Protein AF-A0A0D0VVD9-F1 (afdb_monomer_lite)

Secondary structure (DSSP, 8-state):
--SSPPPPPEEEEEEEEE-SSSS-EEEEEEEEEES--TT-EEEE--TT--SSSS-EE-TT-S--HHHHHHHHHHTHHHHHHHTT----SHHHHHHHEEEEE-SSPEEEE-TTS-EEEEEEEEEEEPPPPEEPSS-EE--S-GGG-EEEEEEEEE--SS-GGG-EEEEEEETTEEESSHHHHHHHHTSTT--PPPPP---GGG--S--SPPPTTTTSPPP----TT---EEEETTTTEEEETTEEEEEEEETTTEEEEEEEEETTEEEEEEEE-------

Sequence (279 aa):
MDGNGIKPERWAIASLLCGATEEPYAQDLIVGPLPVSEDSIYYPYTYGTHAPVAKIRVHDMDDNSEFLSDIAMSMKDIISDILNATIETVDGLADTFGIWGIDPLWHQPDENGNDQVIYWAGFWRYPDTIQMENSTINFDGGTLLPQGLYIQTNITGRDKPKWGLIGILYGDEYYTSVDEFRAAWQNPDFKNFTPNYSGGWIGTDQAGNVMPFETEAPPMNVQPGGQRFKVDEENKYIEWMDFSFYLAFTRDTGMRLYDVKFRDERITYELGLQEAIAH

Structure (mmCIF, N/CA/C/O backbone):
data_AF-A0A0D0VVD9-F1
#
_entry.id   AF-A0A0D0VVD9-F1
#
loop_
_atom_site.group_PDB
_atom_site.id
_atom_site.type_symbol
_atom_site.label_atom_id
_atom_site.label_alt_id
_atom_site.label_comp_id
_atom_site.label_asym_id
_atom_site.label_entity_id
_atom_site.label_seq_id
_atom_site.pdbx_PDB_ins_code
_atom_site.Cartn_x
_atom_site.Cartn_y
_atom_site.Cartn_z
_atom_site.occupancy
_atom_site.B_iso_or_equiv
_atom_site.auth_seq_id
_atom_site.auth_comp_id
_atom_site.auth_asym_id
_atom_site.auth_atom_id
_atom_site.pdbx_PDB_model_num
ATOM 1 N N . MET A 1 1 ? 16.113 5.084 -33.237 1.00 81.50 1 MET A N 1
ATOM 2 C CA . MET A 1 1 ? 16.576 3.680 -33.237 1.00 81.50 1 MET A CA 1
ATOM 3 C C . MET A 1 1 ? 16.790 3.171 -34.655 1.00 81.50 1 MET A C 1
ATOM 5 O O . MET A 1 1 ? 17.838 2.599 -34.894 1.00 81.50 1 MET A O 1
ATOM 9 N N . ASP A 1 2 ? 15.894 3.465 -35.606 1.00 90.06 2 ASP A N 1
ATOM 10 C CA . ASP A 1 2 ? 15.981 2.911 -36.978 1.00 90.06 2 ASP A CA 1
ATOM 11 C C . ASP A 1 2 ? 16.570 3.877 -38.026 1.00 90.06 2 ASP A C 1
ATOM 13 O O . ASP A 1 2 ? 16.521 3.626 -39.226 1.00 90.06 2 ASP A O 1
ATOM 17 N N . GLY A 1 3 ? 17.113 5.012 -37.583 1.00 89.56 3 GLY A N 1
ATOM 18 C CA . GLY A 1 3 ? 17.729 6.017 -38.446 1.00 89.56 3 GLY A CA 1
ATOM 19 C C . GLY A 1 3 ? 18.752 6.856 -37.686 1.00 89.56 3 GLY A C 1
ATOM 20 O O . GLY A 1 3 ? 18.882 6.731 -36.468 1.00 89.56 3 GLY A O 1
ATOM 21 N N . ASN A 1 4 ? 19.438 7.754 -38.396 1.00 90.69 4 ASN A N 1
ATOM 22 C CA . ASN A 1 4 ? 20.522 8.594 -37.862 1.00 90.69 4 ASN A CA 1
ATOM 23 C C . ASN A 1 4 ? 20.011 9.844 -37.115 1.00 90.69 4 ASN A C 1
ATOM 25 O O . ASN A 1 4 ? 20.563 10.934 -37.258 1.00 90.69 4 ASN A O 1
ATOM 29 N N . GLY A 1 5 ? 18.915 9.705 -36.366 1.00 92.19 5 GLY A N 1
ATOM 30 C CA . GLY A 1 5 ? 18.373 10.782 -35.539 1.00 92.19 5 GLY A CA 1
ATOM 31 C C . GLY A 1 5 ? 19.264 11.077 -34.332 1.00 92.19 5 GLY A C 1
ATOM 32 O O . GLY A 1 5 ? 19.977 10.200 -33.843 1.00 92.19 5 GLY A O 1
ATOM 33 N N . ILE A 1 6 ? 19.199 12.311 -33.831 1.00 94.69 6 ILE A N 1
ATOM 34 C CA . ILE A 1 6 ? 19.883 12.696 -32.591 1.00 94.69 6 ILE A CA 1
ATOM 35 C C . ILE A 1 6 ? 19.255 11.918 -31.424 1.00 94.69 6 ILE A C 1
ATOM 37 O O . ILE A 1 6 ? 18.037 11.728 -31.380 1.00 94.69 6 ILE A O 1
ATOM 41 N N . LYS A 1 7 ? 20.088 11.446 -30.488 1.00 93.75 7 LYS A N 1
ATOM 42 C CA . LYS A 1 7 ? 19.624 10.796 -29.255 1.00 93.75 7 LYS A CA 1
ATOM 43 C C . LYS A 1 7 ? 18.655 11.740 -28.520 1.00 93.75 7 LYS A C 1
ATOM 45 O O . LYS A 1 7 ? 19.033 12.890 -28.305 1.00 93.75 7 LYS A O 1
ATOM 50 N N . PRO A 1 8 ? 17.454 11.281 -28.117 1.00 95.50 8 PRO A N 1
ATOM 51 C CA . PRO A 1 8 ? 16.531 12.111 -27.355 1.00 95.50 8 PRO A CA 1
ATOM 52 C C . PRO A 1 8 ? 17.180 12.651 -26.082 1.00 95.50 8 PRO A C 1
ATOM 54 O O . PRO A 1 8 ? 17.957 11.951 -25.423 1.00 95.50 8 PRO A O 1
ATOM 57 N N . GLU A 1 9 ? 16.842 13.889 -25.735 1.00 96.81 9 GLU A N 1
ATOM 58 C CA . GLU A 1 9 ? 17.235 14.472 -24.460 1.00 96.81 9 GLU A CA 1
ATOM 59 C C . GLU A 1 9 ? 16.710 13.624 -23.302 1.00 96.81 9 GLU A C 1
ATOM 61 O O . GLU A 1 9 ? 15.622 13.045 -23.363 1.00 96.81 9 GLU A O 1
ATOM 66 N N . ARG A 1 10 ? 17.488 13.555 -22.223 1.00 97.62 10 ARG A N 1
ATOM 67 C CA . ARG A 1 10 ? 17.082 12.831 -21.025 1.00 97.62 10 ARG A CA 1
ATOM 68 C C . ARG A 1 10 ? 16.338 13.784 -20.100 1.00 97.62 10 ARG A C 1
ATOM 70 O O . ARG A 1 10 ? 16.899 14.789 -19.688 1.00 97.62 10 ARG A O 1
ATOM 77 N N . TRP A 1 11 ? 15.116 13.427 -19.737 1.00 97.94 11 TRP A N 1
ATOM 78 C CA . TRP A 1 11 ? 14.284 14.162 -18.788 1.00 97.94 11 TRP A CA 1
ATOM 79 C C . TRP A 1 11 ? 13.889 13.231 -17.636 1.00 97.94 11 TRP A C 1
ATOM 81 O O . TRP A 1 11 ? 13.883 12.009 -17.801 1.00 97.94 11 TRP A O 1
ATOM 91 N N . ALA A 1 12 ? 13.599 13.796 -16.469 1.00 97.38 12 ALA A N 1
ATOM 92 C CA . ALA A 1 12 ? 13.062 13.075 -15.321 1.00 97.38 12 ALA A CA 1
ATOM 93 C C . ALA A 1 12 ? 11.582 13.415 -15.118 1.00 97.38 12 ALA A C 1
ATOM 95 O O . ALA A 1 12 ? 11.162 14.540 -15.384 1.00 97.38 12 ALA A O 1
ATOM 96 N N . ILE A 1 13 ? 10.824 12.446 -14.607 1.00 95.94 13 ILE A N 1
ATOM 97 C CA . ILE A 1 13 ? 9.514 12.681 -13.999 1.00 95.94 13 ILE A CA 1
ATOM 98 C C . ILE A 1 13 ? 9.738 12.739 -12.487 1.00 95.94 13 ILE A C 1
ATOM 100 O O . ILE A 1 13 ? 10.350 11.833 -11.920 1.00 95.94 13 ILE A O 1
ATOM 104 N N . ALA A 1 14 ? 9.281 13.812 -11.851 1.00 96.06 14 ALA A N 1
ATOM 105 C CA . ALA A 1 14 ? 9.318 13.996 -10.409 1.00 96.06 14 ALA A CA 1
ATOM 106 C C . ALA A 1 14 ? 7.889 14.145 -9.881 1.00 96.06 14 ALA A C 1
ATOM 108 O O . ALA A 1 14 ? 7.229 15.142 -10.168 1.00 96.06 14 ALA A O 1
ATOM 109 N N . SER A 1 15 ? 7.431 13.168 -9.102 1.00 95.25 15 SER A N 1
ATOM 110 C CA . SER A 1 15 ? 6.132 13.214 -8.428 1.00 95.25 15 SER A CA 1
ATOM 111 C C . SER A 1 15 ? 6.263 13.959 -7.104 1.00 95.25 15 SER A C 1
ATOM 113 O O . SER A 1 15 ? 7.045 13.569 -6.235 1.00 95.25 15 SER A O 1
ATOM 115 N N . LEU A 1 16 ? 5.514 15.047 -6.946 1.00 95.75 16 LEU A N 1
ATOM 116 C CA . LEU A 1 16 ? 5.469 15.833 -5.718 1.00 95.75 16 LEU A CA 1
ATOM 117 C C . LEU A 1 16 ? 4.150 15.618 -4.995 1.00 95.75 16 LEU A C 1
ATOM 119 O O . LEU A 1 16 ? 3.080 15.769 -5.580 1.00 95.75 16 LEU A O 1
ATOM 123 N N . LEU A 1 17 ? 4.248 15.348 -3.697 1.00 96.62 17 LEU A N 1
ATOM 124 C CA . LEU A 1 17 ? 3.116 15.331 -2.787 1.00 96.62 17 LEU A CA 1
ATOM 125 C C . LEU A 1 17 ? 3.013 16.695 -2.090 1.00 96.62 17 LEU A C 1
ATOM 127 O O . LEU A 1 17 ? 3.800 17.031 -1.204 1.00 96.62 17 LEU A O 1
ATOM 131 N N . CYS A 1 18 ? 2.069 17.524 -2.523 1.00 96.44 18 CYS A N 1
ATOM 132 C CA . CYS A 1 18 ? 1.884 18.884 -2.032 1.00 96.44 18 CYS A CA 1
ATOM 133 C C . CYS A 1 18 ? 0.904 18.909 -0.853 1.00 96.44 18 CYS A C 1
ATOM 135 O O . CYS A 1 18 ? -0.288 19.148 -1.027 1.00 96.44 18 CYS A O 1
ATOM 137 N N . GLY A 1 19 ? 1.430 18.697 0.356 1.00 95.38 19 GLY A N 1
ATOM 138 C CA . GLY A 1 19 ? 0.657 18.696 1.604 1.00 95.38 19 GLY A CA 1
ATOM 139 C C . GLY A 1 19 ? 0.561 20.042 2.336 1.00 95.38 19 GLY A C 1
ATOM 140 O O . GLY A 1 19 ? -0.098 20.122 3.358 1.00 95.38 19 GLY A O 1
ATOM 141 N N . ALA A 1 20 ? 1.197 21.123 1.879 1.00 94.44 20 ALA A N 1
ATOM 142 C CA . ALA A 1 20 ? 1.137 22.433 2.551 1.00 94.44 20 ALA A CA 1
ATOM 143 C C . ALA A 1 20 ? -0.061 23.287 2.072 1.00 94.44 20 ALA A C 1
ATOM 145 O O . ALA A 1 20 ? 0.113 24.403 1.587 1.00 94.44 20 ALA A O 1
ATOM 146 N N . THR A 1 21 ? -1.273 22.728 2.129 1.00 94.81 21 THR A N 1
ATOM 147 C CA . THR A 1 21 ? -2.524 23.321 1.614 1.00 94.81 21 THR A CA 1
ATOM 148 C C . THR A 1 21 ? -3.742 22.660 2.274 1.00 94.81 21 THR A C 1
ATOM 150 O O . THR A 1 21 ? -3.639 21.524 2.732 1.00 94.81 21 THR A O 1
ATOM 153 N N . GLU A 1 22 ? -4.891 23.339 2.322 1.00 92.50 22 GLU A N 1
ATOM 154 C CA . GLU A 1 22 ? -6.157 22.741 2.795 1.00 92.50 22 GLU A CA 1
ATOM 155 C C . GLU A 1 22 ? -6.616 21.580 1.908 1.00 92.50 22 GLU A C 1
ATOM 157 O O . GLU A 1 22 ? -7.214 20.635 2.408 1.00 92.50 22 GLU A O 1
ATOM 162 N N . GLU A 1 23 ? -6.271 21.635 0.618 1.00 94.12 23 GLU A N 1
ATOM 163 C CA . GLU A 1 23 ? -6.602 20.626 -0.387 1.00 94.12 23 GLU A CA 1
ATOM 164 C C . GLU A 1 23 ? -5.326 19.990 -0.950 1.00 94.12 23 GLU A C 1
ATOM 166 O O . GLU A 1 23 ? -4.771 20.506 -1.930 1.00 94.12 23 GLU A O 1
ATOM 171 N N . PRO A 1 24 ? -4.793 18.932 -0.309 1.00 96.44 24 PRO A N 1
ATOM 172 C CA . PRO A 1 24 ? -3.553 18.293 -0.716 1.00 96.44 24 PRO A CA 1
ATOM 173 C C . PRO A 1 24 ? -3.690 17.634 -2.078 1.00 96.44 24 PRO A C 1
ATOM 175 O O . PRO A 1 24 ? -4.754 17.142 -2.453 1.00 96.44 24 PRO A O 1
ATOM 178 N N . TYR A 1 25 ? -2.592 17.603 -2.823 1.00 96.31 25 TYR A N 1
ATOM 179 C CA . TYR A 1 25 ? -2.577 16.980 -4.138 1.00 96.31 25 TYR A CA 1
ATOM 180 C C . TYR A 1 25 ? -1.217 16.382 -4.474 1.00 96.31 25 TYR A C 1
ATOM 182 O O . TYR A 1 25 ? -0.181 16.872 -4.028 1.00 96.31 25 TYR A O 1
ATOM 190 N N . ALA A 1 26 ? -1.228 15.354 -5.310 1.00 95.94 26 ALA A N 1
ATOM 191 C CA . ALA A 1 26 ? -0.063 14.867 -6.022 1.00 95.94 26 ALA A CA 1
ATOM 192 C C . ALA A 1 26 ? 0.028 15.551 -7.394 1.00 95.94 26 ALA A C 1
ATOM 194 O O . ALA A 1 26 ? -0.989 15.794 -8.055 1.00 95.94 26 ALA A O 1
ATOM 195 N N . GLN A 1 27 ? 1.243 15.884 -7.823 1.00 95.62 27 GLN A N 1
ATOM 196 C CA . GLN A 1 27 ? 1.514 16.432 -9.148 1.00 95.62 27 GLN A CA 1
ATOM 197 C C . GLN A 1 27 ? 2.848 15.926 -9.686 1.00 95.62 27 GLN A C 1
ATOM 199 O O . GLN A 1 27 ? 3.882 16.075 -9.037 1.00 95.62 27 GLN A O 1
ATOM 204 N N . ASP A 1 28 ? 2.825 15.429 -10.917 1.00 95.62 28 ASP A N 1
ATOM 205 C CA . ASP A 1 28 ? 4.033 15.078 -11.652 1.00 95.62 28 ASP A CA 1
ATOM 206 C C . ASP A 1 28 ? 4.610 16.293 -12.381 1.00 95.62 28 ASP A C 1
ATOM 208 O O . ASP A 1 28 ? 3.895 17.078 -13.015 1.00 95.62 28 ASP A O 1
ATOM 212 N N . LEU A 1 29 ? 5.931 16.431 -12.316 1.00 96.25 29 LEU A N 1
ATOM 213 C CA . LEU A 1 29 ? 6.712 17.440 -13.019 1.00 96.25 29 LEU A CA 1
ATOM 214 C C . LEU A 1 29 ? 7.684 16.771 -13.987 1.00 96.25 29 LEU A C 1
ATOM 216 O O . LEU A 1 29 ? 8.335 15.787 -13.646 1.00 96.25 29 LEU A O 1
ATOM 220 N N . ILE A 1 30 ? 7.840 17.357 -15.169 1.00 97.06 30 ILE A N 1
ATOM 221 C CA . ILE A 1 30 ? 8.953 17.068 -16.069 1.00 97.06 30 ILE A CA 1
ATOM 222 C C . ILE A 1 30 ? 10.118 17.973 -15.689 1.00 97.06 30 ILE A C 1
ATOM 224 O O . ILE A 1 30 ? 9.933 19.184 -15.603 1.00 97.06 30 ILE A O 1
ATOM 228 N N . VAL A 1 31 ? 11.301 17.400 -15.460 1.00 98.31 31 VAL A N 1
ATOM 229 C CA . VAL A 1 31 ? 12.512 18.113 -15.020 1.00 98.31 31 VAL A CA 1
ATOM 230 C C . VAL A 1 31 ? 13.682 17.760 -15.935 1.00 98.31 31 VAL A C 1
ATOM 232 O O . VAL A 1 31 ? 14.014 16.584 -16.102 1.00 98.31 31 VAL A O 1
ATOM 235 N N . GLY A 1 32 ? 14.320 18.761 -16.539 1.00 98.00 32 GLY A N 1
ATOM 236 C CA . GLY A 1 32 ? 15.435 18.543 -17.461 1.00 98.00 32 GLY A CA 1
ATOM 237 C C . GLY A 1 32 ? 15.672 19.710 -18.426 1.00 98.00 32 GLY A C 1
ATOM 238 O O . GLY A 1 32 ? 15.103 20.779 -18.225 1.00 98.00 32 GLY A O 1
ATOM 239 N N . PRO A 1 33 ? 16.509 19.523 -19.460 1.00 97.69 33 PRO A N 1
ATOM 240 C CA . PRO A 1 33 ? 17.198 18.276 -19.797 1.00 97.69 33 PRO A CA 1
ATOM 241 C C . PRO A 1 33 ? 18.298 17.916 -18.783 1.00 97.69 33 PRO A C 1
ATOM 243 O O . PRO A 1 33 ? 18.737 18.751 -17.994 1.00 97.69 33 PRO A O 1
ATOM 246 N N . LEU A 1 34 ? 18.708 16.646 -18.780 1.00 97.81 34 LEU A N 1
ATOM 247 C CA . LEU A 1 34 ? 19.776 16.085 -17.950 1.00 97.81 34 LEU A CA 1
ATOM 248 C C . LEU A 1 34 ? 21.047 15.813 -18.784 1.00 97.81 34 LEU A C 1
ATOM 250 O O . LEU A 1 34 ? 20.928 15.370 -19.931 1.00 97.81 34 LEU A O 1
ATOM 254 N N . PRO A 1 35 ? 22.260 15.945 -18.201 1.00 97.44 35 PRO A N 1
ATOM 255 C CA . PRO A 1 35 ? 22.547 16.340 -16.814 1.00 97.44 35 PRO A CA 1
ATOM 256 C C . PRO A 1 35 ? 22.161 17.796 -16.527 1.00 97.44 35 PRO A C 1
ATOM 258 O O . PRO A 1 35 ? 22.047 18.592 -17.450 1.00 97.44 35 PRO A O 1
ATOM 261 N N . VAL A 1 36 ? 21.941 18.118 -15.248 1.00 97.31 36 VAL A N 1
ATOM 262 C CA . VAL A 1 36 ? 21.460 19.445 -14.836 1.00 97.31 36 VAL A CA 1
ATOM 263 C C . VAL A 1 36 ? 22.427 20.542 -15.294 1.00 97.31 36 VAL A C 1
ATOM 265 O O . VAL A 1 36 ? 23.634 20.441 -15.066 1.00 97.31 36 VAL A O 1
ATOM 268 N N . SER A 1 37 ? 21.884 21.588 -15.911 1.00 97.12 37 SER A N 1
ATOM 269 C CA . SER A 1 37 ? 22.600 22.765 -16.403 1.00 97.12 37 SER A CA 1
ATOM 270 C C . SER A 1 37 ? 21.774 24.042 -16.186 1.00 97.12 37 SER A C 1
ATOM 272 O O . SER A 1 37 ? 20.684 24.001 -15.615 1.00 97.12 37 SER A O 1
ATOM 274 N N . GLU A 1 38 ? 22.283 25.185 -16.650 1.00 97.38 38 GLU A N 1
ATOM 275 C CA . GLU A 1 38 ? 21.538 26.456 -16.666 1.00 97.38 38 GLU A CA 1
ATOM 276 C C . GLU A 1 38 ? 20.301 26.415 -17.583 1.00 97.38 38 GLU A C 1
ATOM 278 O O . GLU A 1 38 ? 19.372 27.196 -17.386 1.00 97.38 38 GLU A O 1
ATOM 283 N N . ASP A 1 39 ? 20.262 25.477 -18.536 1.00 97.00 39 ASP A N 1
ATOM 284 C CA . ASP A 1 39 ? 19.123 25.261 -19.435 1.00 97.00 39 ASP A CA 1
ATOM 285 C C . ASP A 1 39 ? 18.050 24.349 -18.818 1.00 97.00 39 ASP A C 1
ATOM 287 O O . ASP A 1 39 ? 16.975 24.175 -19.396 1.00 97.00 39 ASP A O 1
ATOM 291 N N . SER A 1 40 ? 18.324 23.731 -17.661 1.00 98.00 40 SER A N 1
ATOM 292 C CA . SER A 1 40 ? 17.370 22.833 -17.018 1.00 98.00 40 SER A CA 1
ATOM 293 C C . SER A 1 40 ? 16.175 23.601 -16.456 1.00 98.00 40 SER A C 1
ATOM 295 O O . SER A 1 40 ? 16.305 24.486 -15.612 1.00 98.00 40 SER A O 1
ATOM 297 N N . ILE A 1 41 ? 14.984 23.195 -16.878 1.00 98.06 41 ILE A N 1
ATOM 298 C CA . ILE A 1 41 ? 13.697 23.727 -16.447 1.00 98.06 41 ILE A CA 1
ATOM 299 C C . ILE A 1 41 ? 12.845 22.625 -15.819 1.00 98.06 41 ILE A C 1
ATOM 301 O O . ILE A 1 41 ? 13.143 21.431 -15.913 1.00 98.06 41 ILE A O 1
ATOM 305 N N . TYR A 1 42 ? 11.740 23.037 -15.204 1.00 97.00 42 TYR A N 1
ATOM 306 C CA . TYR A 1 42 ? 10.673 22.125 -14.830 1.00 97.00 42 TYR A CA 1
ATOM 307 C C . TYR A 1 42 ? 9.308 22.691 -15.208 1.00 97.00 42 TYR A C 1
ATOM 309 O O . TYR A 1 42 ? 9.109 23.906 -15.237 1.00 97.00 42 TYR A O 1
ATOM 317 N N . TYR A 1 43 ? 8.363 21.805 -15.499 1.00 95.69 43 TYR A N 1
ATOM 318 C CA . TYR A 1 43 ? 6.973 22.162 -15.770 1.00 95.69 43 TYR A CA 1
ATOM 319 C C . TYR A 1 43 ? 6.039 20.979 -15.468 1.00 95.69 43 TYR A C 1
ATOM 321 O O . TYR A 1 43 ? 6.498 19.836 -15.444 1.00 95.69 43 TYR A O 1
ATOM 329 N N . PRO A 1 44 ? 4.736 21.216 -15.225 1.00 94.81 44 PRO A N 1
ATOM 330 C CA . PRO A 1 44 ? 3.777 20.142 -14.972 1.00 94.81 44 PRO A CA 1
ATOM 331 C C . PRO A 1 44 ? 3.708 19.116 -16.106 1.00 94.81 44 PRO A C 1
ATOM 333 O O . PRO A 1 44 ? 3.623 19.484 -17.279 1.00 94.81 44 PRO A O 1
ATOM 336 N N . TYR A 1 45 ? 3.683 17.830 -15.758 1.00 94.31 45 TYR A N 1
ATOM 337 C CA . TYR A 1 45 ? 3.477 16.755 -16.719 1.00 94.31 45 TYR A CA 1
ATOM 338 C C . TYR A 1 45 ? 1.986 16.595 -17.036 1.00 94.31 45 TYR A C 1
ATOM 340 O O . TYR A 1 45 ? 1.225 16.024 -16.263 1.00 94.31 45 TYR A O 1
ATOM 348 N N . THR A 1 46 ? 1.553 17.112 -18.186 1.00 91.56 46 THR A N 1
ATOM 349 C CA . THR A 1 46 ? 0.134 17.106 -18.590 1.00 91.56 46 THR A CA 1
ATOM 350 C C . THR A 1 46 ? -0.227 16.022 -19.604 1.00 91.56 46 THR A C 1
ATOM 352 O O . THR A 1 46 ? -1.406 15.803 -19.852 1.00 91.56 46 THR A O 1
ATOM 355 N N . TYR A 1 47 ? 0.754 15.334 -20.194 1.00 86.69 47 TYR A N 1
ATOM 356 C CA . TYR A 1 47 ? 0.502 14.359 -21.263 1.00 86.69 47 TYR A CA 1
ATOM 357 C C . TYR A 1 47 ? 0.010 12.998 -20.760 1.00 86.69 47 TYR A C 1
ATOM 359 O O . TYR A 1 47 ? -0.666 12.292 -21.502 1.00 86.69 47 TYR A O 1
ATOM 367 N N . GLY A 1 48 ? 0.356 12.621 -19.526 1.00 83.19 48 GLY A N 1
ATOM 368 C CA . GLY A 1 48 ? 0.027 11.310 -18.954 1.00 83.19 48 GLY A CA 1
ATOM 369 C C . GLY A 1 48 ? -1.364 11.209 -18.331 1.00 83.19 48 GLY A C 1
ATOM 370 O O . GLY A 1 48 ? -1.672 10.198 -17.713 1.00 83.19 48 GLY A O 1
ATOM 371 N N . THR A 1 49 ? -2.200 12.244 -18.444 1.00 87.00 49 THR A N 1
ATOM 372 C CA . THR A 1 49 ? -3.513 12.287 -17.795 1.00 87.00 49 THR A CA 1
ATOM 373 C C . THR A 1 49 ? -4.597 12.791 -18.739 1.00 87.00 49 THR A C 1
ATOM 375 O O . THR A 1 49 ? -4.370 13.670 -19.568 1.00 87.00 49 THR A O 1
ATOM 378 N N . HIS A 1 50 ? -5.802 12.242 -18.592 1.00 88.75 50 HIS A N 1
ATOM 379 C CA . HIS A 1 50 ? -7.014 12.761 -19.230 1.00 88.75 50 HIS A CA 1
ATOM 380 C C . HIS A 1 50 ? -7.756 13.775 -18.347 1.00 88.75 50 HIS A C 1
ATOM 382 O O . HIS A 1 50 ? -8.783 14.316 -18.760 1.00 88.75 50 HIS A O 1
ATOM 388 N N . ALA A 1 51 ? -7.262 14.032 -17.131 1.00 87.19 51 ALA A N 1
ATOM 389 C CA . ALA A 1 51 ? -7.848 15.008 -16.228 1.00 87.19 51 ALA A CA 1
ATOM 390 C C . ALA A 1 51 ? -7.674 16.442 -16.771 1.00 87.19 51 ALA A C 1
ATOM 392 O O . ALA A 1 51 ? -6.660 16.752 -17.399 1.00 87.19 51 ALA A O 1
ATOM 393 N N . PRO A 1 52 ? -8.623 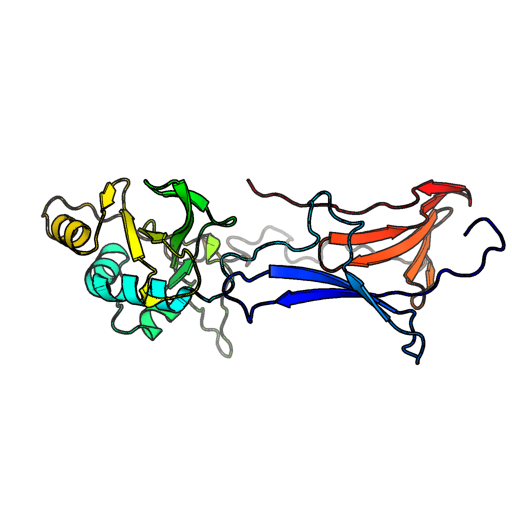17.355 -16.489 1.00 85.00 52 PRO A N 1
ATOM 394 C CA . PRO A 1 52 ? -8.527 18.754 -16.918 1.00 85.00 52 PRO A CA 1
ATOM 395 C C . PRO A 1 52 ? -7.356 19.500 -16.263 1.00 85.00 52 PRO A C 1
ATOM 397 O O . PRO A 1 52 ? -6.892 20.514 -16.783 1.00 85.00 52 PRO A O 1
ATOM 400 N N . VAL A 1 53 ? -6.885 19.011 -15.114 1.00 87.94 53 VAL A N 1
ATOM 401 C CA . VAL A 1 53 ? -5.746 19.546 -14.372 1.00 87.94 53 VAL A CA 1
ATOM 402 C C . VAL A 1 53 ? -4.821 18.381 -14.039 1.00 87.94 53 VAL A C 1
ATOM 404 O O . VAL A 1 53 ? -5.272 17.370 -13.510 1.00 87.94 53 VAL A O 1
ATOM 407 N N . ALA A 1 54 ? -3.520 18.532 -14.301 1.00 91.62 54 ALA A N 1
ATOM 408 C CA . ALA A 1 54 ? -2.489 17.559 -13.928 1.00 91.62 54 ALA A CA 1
ATOM 409 C C . ALA A 1 54 ? -2.139 17.643 -12.430 1.00 91.62 54 ALA A C 1
ATOM 411 O O . ALA A 1 54 ? -0.997 17.907 -12.051 1.00 91.62 54 ALA A O 1
ATOM 412 N N . LYS A 1 55 ? -3.170 17.523 -11.591 1.00 94.06 55 LYS A N 1
ATOM 413 C CA . LYS A 1 55 ? -3.120 17.449 -10.132 1.00 94.06 55 LYS A CA 1
ATOM 414 C C . LYS A 1 55 ? -4.203 16.477 -9.687 1.00 94.06 55 LYS A C 1
ATOM 416 O O . LYS A 1 55 ? -5.338 16.588 -10.146 1.00 94.06 55 LYS A O 1
ATOM 421 N N . ILE A 1 56 ? -3.858 15.568 -8.788 1.00 93.75 56 ILE A N 1
ATOM 422 C CA . ILE A 1 56 ? -4.794 14.593 -8.222 1.00 93.75 56 ILE A CA 1
ATOM 423 C C . ILE A 1 56 ? -4.907 14.889 -6.735 1.00 93.75 56 ILE A C 1
ATOM 425 O O . ILE A 1 56 ? -3.886 14.965 -6.057 1.00 93.75 56 ILE A O 1
ATOM 429 N N . ARG A 1 57 ? -6.126 15.105 -6.236 1.00 93.44 57 ARG A N 1
ATOM 430 C CA . ARG A 1 57 ? -6.367 15.354 -4.810 1.00 93.44 57 ARG A CA 1
ATOM 431 C C . ARG A 1 57 ? -5.968 14.121 -3.995 1.00 93.44 57 ARG A C 1
ATOM 433 O O . ARG A 1 57 ? -6.246 13.003 -4.414 1.00 93.44 57 ARG A O 1
ATOM 440 N N . VAL A 1 58 ? -5.327 14.336 -2.849 1.00 95.12 58 VAL A N 1
ATOM 441 C CA . VAL A 1 58 ? -4.979 13.281 -1.884 1.00 95.12 58 VAL A CA 1
ATOM 442 C C . VAL A 1 58 ? -5.813 13.502 -0.634 1.00 95.12 58 VAL A C 1
ATOM 444 O O . VAL A 1 58 ? -5.661 14.520 0.041 1.00 95.12 58 VAL A O 1
ATOM 447 N N . HIS A 1 59 ? -6.735 12.580 -0.380 1.00 93.62 59 HIS A N 1
ATOM 448 C CA . HIS A 1 59 ? -7.795 12.740 0.615 1.00 93.62 59 HIS A CA 1
ATOM 449 C C . HIS A 1 59 ? -7.406 12.262 2.021 1.00 93.62 59 HIS A C 1
ATOM 451 O O . HIS A 1 59 ? -8.041 12.658 2.990 1.00 93.62 59 HIS A O 1
ATOM 457 N N . ASP A 1 60 ? -6.337 11.482 2.130 1.00 90.75 60 ASP A N 1
ATOM 458 C CA . ASP A 1 60 ? -5.778 10.858 3.333 1.00 90.75 60 ASP A CA 1
ATOM 459 C C . ASP A 1 60 ? -4.319 11.278 3.567 1.00 90.75 60 ASP A C 1
ATOM 461 O O . ASP A 1 60 ? -3.485 10.513 4.041 1.00 90.75 60 ASP A O 1
ATOM 465 N N . MET A 1 61 ? -3.993 12.530 3.234 1.00 92.88 61 MET A N 1
ATOM 466 C CA . MET A 1 61 ? -2.660 13.096 3.476 1.00 92.88 61 MET A CA 1
ATOM 467 C C . MET A 1 61 ? -2.233 13.010 4.947 1.00 92.88 61 MET A C 1
ATOM 469 O O . MET A 1 61 ? -1.044 12.912 5.251 1.00 92.88 61 MET A O 1
ATOM 473 N N . ASP A 1 62 ? -3.200 13.143 5.852 1.00 92.50 62 ASP A N 1
ATOM 474 C CA . ASP A 1 62 ? -2.973 13.176 7.286 1.00 92.50 62 ASP A CA 1
ATOM 475 C C . ASP A 1 62 ? -3.237 11.798 7.891 1.00 92.50 62 ASP A C 1
ATOM 477 O O . ASP A 1 62 ? -4.295 11.208 7.679 1.00 92.50 62 ASP A O 1
ATOM 481 N N . ASP A 1 63 ? -2.286 11.314 8.689 1.00 90.56 63 ASP A N 1
ATOM 482 C CA . ASP A 1 63 ? -2.392 10.021 9.362 1.00 90.56 63 ASP A CA 1
ATOM 483 C C . ASP A 1 63 ? -3.591 9.979 10.329 1.00 90.56 63 ASP A C 1
ATOM 485 O O . ASP A 1 63 ? -3.745 10.849 11.203 1.00 90.56 63 ASP A O 1
ATOM 489 N N . ASN A 1 64 ? -4.423 8.945 10.172 1.00 93.06 64 ASN A N 1
ATOM 490 C CA . ASN A 1 64 ? -5.622 8.683 10.963 1.00 93.06 64 ASN A CA 1
ATOM 491 C C . ASN A 1 64 ? -5.433 7.608 12.048 1.00 93.06 64 ASN A C 1
ATOM 493 O O . ASN A 1 64 ? -6.367 7.361 12.810 1.00 93.06 64 ASN A O 1
ATOM 497 N N . SER A 1 65 ? -4.241 7.018 12.172 1.00 93.88 65 SER A N 1
ATOM 498 C CA . SER A 1 65 ? -3.939 5.942 13.125 1.00 93.88 65 SER A CA 1
ATOM 499 C C . SER A 1 65 ? -4.242 6.317 14.583 1.00 93.88 65 SER A C 1
ATOM 501 O O . SER A 1 65 ? -4.905 5.569 15.305 1.00 93.88 65 SER A O 1
ATOM 503 N N . GLU A 1 66 ? -3.822 7.511 15.004 1.00 94.88 66 GLU A N 1
ATOM 504 C CA . GLU A 1 66 ? -4.068 8.064 16.341 1.00 94.88 66 GLU A CA 1
ATOM 505 C C . GLU A 1 66 ? -5.568 8.254 16.596 1.00 94.88 66 GLU A C 1
ATOM 507 O O . GLU A 1 66 ? -6.084 7.840 17.628 1.00 94.88 66 GLU A O 1
ATOM 512 N N . PHE A 1 67 ? -6.296 8.782 15.609 1.00 96.88 67 PHE A N 1
ATOM 513 C CA . PHE A 1 67 ? -7.738 9.002 15.709 1.00 96.88 67 PHE A CA 1
ATOM 514 C C . PHE A 1 67 ? -8.519 7.686 15.851 1.00 96.88 67 PHE A C 1
ATOM 516 O O . PHE A 1 67 ? -9.427 7.580 16.677 1.00 96.88 67 PHE A O 1
ATOM 523 N N . LEU A 1 68 ? -8.146 6.655 15.088 1.00 97.88 68 LEU A N 1
ATOM 524 C CA . LEU A 1 68 ? -8.736 5.319 15.215 1.00 97.88 68 LEU A CA 1
ATOM 525 C C . LEU A 1 68 ? -8.401 4.682 16.571 1.00 97.88 68 LEU A C 1
ATOM 527 O O . LEU A 1 68 ? -9.265 4.052 17.184 1.00 97.88 68 LEU A O 1
ATOM 531 N N . SER A 1 69 ? -7.175 4.887 17.057 1.00 97.44 69 SER A N 1
ATOM 532 C CA . SER A 1 69 ? -6.731 4.414 18.371 1.00 97.44 69 SER A CA 1
ATOM 533 C C . SER A 1 69 ? -7.492 5.093 19.510 1.00 97.44 69 SER A C 1
ATOM 535 O O . SER A 1 69 ? -7.910 4.411 20.441 1.00 97.44 69 SER A O 1
ATOM 537 N N . ASP A 1 70 ? -7.757 6.397 19.426 1.00 97.44 70 ASP A N 1
ATOM 538 C CA . ASP A 1 70 ? -8.548 7.133 20.419 1.00 97.44 70 ASP A CA 1
ATOM 539 C C . ASP A 1 70 ? -9.990 6.612 20.499 1.00 97.44 70 ASP A C 1
ATOM 541 O O . ASP A 1 70 ? -10.514 6.372 21.594 1.00 97.44 70 ASP A O 1
ATOM 545 N N . ILE A 1 71 ? -10.621 6.365 19.343 1.00 98.19 71 ILE A N 1
ATOM 546 C CA . ILE A 1 71 ? -11.949 5.739 19.283 1.00 98.19 71 ILE A CA 1
ATOM 547 C C . ILE A 1 71 ? -11.898 4.356 19.933 1.00 98.19 71 ILE A C 1
ATOM 549 O O . ILE A 1 71 ? -12.717 4.063 20.805 1.00 98.19 71 ILE A O 1
ATOM 553 N N . ALA A 1 72 ? -10.929 3.518 19.563 1.00 98.25 72 ALA A N 1
ATOM 554 C CA . ALA A 1 72 ? -10.766 2.190 20.141 1.00 98.25 72 ALA A CA 1
ATOM 555 C C . ALA A 1 72 ? -10.572 2.251 21.667 1.00 98.25 72 ALA A C 1
ATOM 557 O O . ALA A 1 72 ? -11.245 1.540 22.413 1.00 98.25 72 ALA A O 1
ATOM 558 N N . MET A 1 73 ? -9.727 3.159 22.156 1.00 98.31 73 MET A N 1
ATOM 559 C CA . MET A 1 73 ? -9.451 3.322 23.583 1.00 98.31 73 MET A CA 1
ATOM 560 C C . MET A 1 73 ? -10.668 3.792 24.385 1.00 98.31 73 MET A C 1
ATOM 562 O O . MET A 1 73 ? -10.810 3.407 25.548 1.00 98.31 73 MET A O 1
ATOM 566 N N . SER A 1 74 ? -11.589 4.548 23.777 1.00 98.12 74 SER A N 1
ATOM 567 C CA . SER A 1 74 ? -12.864 4.924 24.414 1.00 98.12 74 SER A CA 1
ATOM 568 C C . SER A 1 74 ? -13.786 3.726 24.712 1.00 98.12 74 SER A C 1
ATOM 570 O O . SER A 1 74 ? -14.676 3.804 25.565 1.00 98.12 74 SER A O 1
ATOM 572 N N . MET A 1 75 ? -13.537 2.590 24.055 1.00 97.81 75 MET A N 1
ATOM 573 C CA . MET A 1 75 ? -14.239 1.318 24.231 1.00 97.81 75 MET A CA 1
ATOM 574 C C . MET A 1 75 ? -13.284 0.156 24.540 1.00 97.81 75 MET A C 1
ATOM 576 O O . MET A 1 75 ? -13.588 -0.997 24.233 1.00 97.81 75 MET A O 1
ATOM 580 N N . LYS A 1 76 ? -12.129 0.441 25.162 1.00 98.00 76 LYS A N 1
ATOM 581 C CA . LYS A 1 76 ? -11.072 -0.555 25.415 1.00 98.00 76 LYS A CA 1
ATOM 582 C C . LYS A 1 76 ? -11.537 -1.774 26.207 1.00 98.00 76 LYS A C 1
ATOM 584 O O . LYS A 1 76 ? -11.009 -2.863 26.014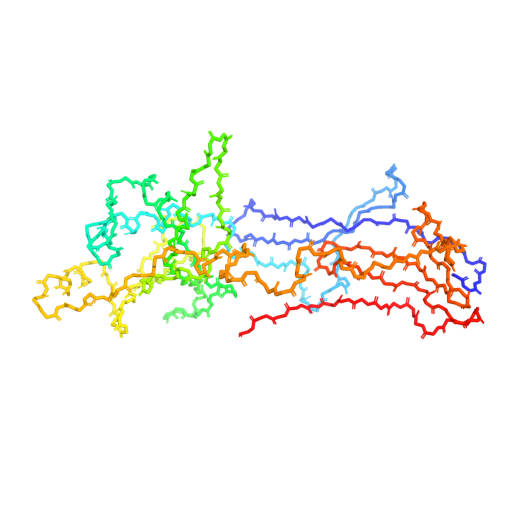 1.00 98.00 76 LYS A O 1
ATOM 589 N N . ASP A 1 77 ? -12.504 -1.598 27.099 1.00 97.88 77 ASP A N 1
ATOM 590 C CA . ASP A 1 77 ? -13.076 -2.661 27.921 1.00 97.88 77 ASP A CA 1
ATOM 591 C C . ASP A 1 77 ? -13.939 -3.607 27.086 1.00 97.88 77 ASP A C 1
ATOM 593 O O . ASP A 1 77 ? -13.788 -4.822 27.194 1.00 97.88 77 ASP A O 1
ATOM 597 N N . ILE A 1 78 ? -14.754 -3.050 26.186 1.00 98.25 78 ILE A N 1
ATOM 598 C CA . ILE A 1 78 ? -15.529 -3.827 25.215 1.00 98.25 78 ILE A CA 1
ATOM 599 C C . ILE A 1 78 ? -14.572 -4.573 24.286 1.00 98.25 78 ILE A C 1
ATOM 601 O O . ILE A 1 78 ? -14.694 -5.782 24.141 1.00 98.25 78 ILE A O 1
ATOM 605 N N . ILE A 1 79 ? -13.577 -3.883 23.713 1.00 98.19 79 ILE A N 1
ATOM 606 C CA . ILE A 1 79 ? -12.551 -4.493 22.849 1.00 98.19 79 ILE A CA 1
ATOM 607 C C . ILE A 1 79 ? -11.837 -5.632 23.576 1.00 98.19 79 ILE A C 1
ATOM 609 O O . ILE A 1 79 ? -11.663 -6.707 23.005 1.00 98.19 79 ILE A O 1
ATOM 613 N N . SER A 1 80 ? -11.441 -5.408 24.829 1.00 98.00 80 SER A N 1
ATOM 614 C CA . SER A 1 80 ? -10.728 -6.411 25.616 1.00 98.00 80 SER A CA 1
ATOM 615 C C . SER A 1 80 ? -11.563 -7.672 25.834 1.00 98.00 80 SER A C 1
ATOM 617 O O . SER A 1 80 ? -11.032 -8.778 25.738 1.00 98.00 80 SER A O 1
ATOM 619 N N . ASP A 1 81 ? -12.868 -7.514 26.073 1.00 97.50 81 ASP A N 1
ATOM 620 C CA . ASP A 1 81 ? -13.812 -8.621 26.231 1.00 97.50 81 ASP A CA 1
ATOM 621 C C . ASP A 1 81 ? -14.077 -9.346 24.902 1.00 97.50 81 ASP A C 1
ATOM 623 O O . ASP A 1 81 ? -13.781 -10.534 24.765 1.00 97.50 81 ASP A O 1
ATOM 627 N N . ILE A 1 82 ? -14.570 -8.630 23.885 1.00 97.81 82 ILE A N 1
ATOM 628 C CA . ILE A 1 82 ? -15.057 -9.249 22.643 1.00 97.81 82 ILE A CA 1
ATOM 629 C C . ILE A 1 82 ? -13.928 -9.783 21.761 1.00 97.81 82 ILE A C 1
ATOM 631 O O . ILE A 1 82 ? -14.138 -10.736 21.013 1.00 97.81 82 ILE A O 1
ATOM 635 N N . LEU A 1 83 ? -12.736 -9.178 21.836 1.00 97.44 83 LEU A N 1
ATOM 636 C CA . LEU A 1 83 ? -11.548 -9.654 21.128 1.00 97.44 83 LEU A CA 1
ATOM 637 C C . LEU A 1 83 ? -10.668 -10.539 22.011 1.00 97.44 83 LEU A C 1
ATOM 639 O O . LEU A 1 83 ? -9.683 -11.078 21.510 1.00 97.44 83 LEU A O 1
ATOM 643 N N . ASN A 1 84 ? -11.007 -10.716 23.292 1.00 96.19 84 ASN A N 1
ATOM 644 C CA . ASN A 1 84 ? -10.255 -11.505 24.267 1.00 96.19 84 ASN A CA 1
ATOM 645 C C . ASN A 1 84 ? -8.744 -11.183 24.214 1.00 96.19 84 ASN A C 1
ATOM 647 O O . ASN A 1 84 ? -7.902 -11.992 23.805 1.00 96.19 84 ASN A O 1
ATOM 651 N N . ALA A 1 85 ? -8.433 -9.932 24.561 1.00 94.75 85 ALA A N 1
ATOM 652 C CA . ALA A 1 85 ? -7.093 -9.366 24.708 1.00 94.75 85 ALA A CA 1
ATOM 653 C C . ALA A 1 85 ? -7.089 -8.362 25.869 1.00 94.75 85 ALA A C 1
ATOM 655 O O . ALA A 1 85 ? -8.101 -7.733 26.131 1.00 94.75 85 ALA A O 1
ATOM 656 N N . THR A 1 86 ? -5.968 -8.167 26.560 1.00 94.00 86 THR A N 1
ATOM 657 C CA . THR A 1 86 ? -5.902 -7.183 27.654 1.00 94.00 86 THR A CA 1
ATOM 658 C C . THR A 1 86 ? -5.389 -5.849 27.126 1.00 94.00 86 THR A C 1
ATOM 660 O O . THR A 1 86 ? -4.179 -5.673 26.988 1.00 94.00 86 THR A O 1
ATOM 663 N N . ILE A 1 87 ? -6.290 -4.906 26.840 1.00 96.25 87 ILE A N 1
ATOM 664 C CA . ILE A 1 87 ? -5.934 -3.582 26.316 1.00 96.25 87 ILE A CA 1
ATOM 665 C C . ILE A 1 87 ? -6.080 -2.524 27.410 1.00 96.25 87 ILE A C 1
ATOM 667 O O . ILE A 1 87 ? -7.182 -2.095 27.747 1.00 96.25 87 ILE A O 1
ATOM 671 N N . GLU A 1 88 ? -4.950 -2.065 27.952 1.00 94.75 88 GLU A N 1
ATOM 672 C CA . GLU A 1 88 ? -4.933 -1.020 28.987 1.00 94.75 88 GLU A CA 1
ATOM 673 C C . GLU A 1 88 ? -4.389 0.325 28.507 1.00 94.75 88 GLU A C 1
ATOM 675 O O . GLU A 1 88 ? -4.796 1.370 29.029 1.00 94.75 88 GLU A O 1
ATOM 680 N N . THR A 1 89 ? -3.505 0.298 27.509 1.00 97.00 89 THR A N 1
ATOM 681 C CA . THR A 1 89 ? -2.784 1.453 26.965 1.00 97.00 89 THR A CA 1
ATOM 682 C C . THR A 1 89 ? -2.891 1.489 25.442 1.00 97.00 89 THR A C 1
ATOM 684 O O . THR A 1 89 ? -3.155 0.465 24.812 1.00 97.00 89 THR A O 1
ATOM 687 N N . VAL A 1 90 ? -2.648 2.667 24.856 1.00 95.94 90 VAL A N 1
ATOM 688 C CA . VAL A 1 90 ? -2.557 2.843 23.395 1.00 95.94 90 VAL A CA 1
ATOM 689 C C . VAL A 1 90 ? -1.455 1.954 22.813 1.00 95.94 90 VAL A C 1
ATOM 691 O O . VAL A 1 90 ? -1.695 1.268 21.829 1.00 95.94 90 VAL A O 1
ATOM 694 N N . ASP A 1 91 ? -0.292 1.885 23.464 1.00 95.94 91 ASP A N 1
ATOM 695 C CA . ASP A 1 91 ? 0.800 1.006 23.024 1.00 95.94 91 ASP A CA 1
ATOM 696 C C . ASP A 1 91 ? 0.375 -0.469 23.043 1.00 95.94 91 ASP A C 1
ATOM 698 O O . ASP A 1 91 ? 0.599 -1.189 22.081 1.00 95.94 91 ASP A O 1
ATOM 702 N N . GLY A 1 92 ? -0.337 -0.915 24.086 1.00 96.19 92 GLY A N 1
ATOM 703 C CA . GLY A 1 92 ? -0.845 -2.287 24.157 1.00 96.19 92 GLY A CA 1
ATOM 704 C C . GLY A 1 92 ? -1.876 -2.601 23.069 1.00 96.19 92 GLY A C 1
ATOM 705 O O . GLY A 1 92 ? -1.910 -3.722 22.560 1.00 96.19 92 GLY A O 1
ATOM 706 N N . LEU A 1 93 ? -2.694 -1.616 22.679 1.00 97.38 93 LEU A N 1
ATOM 707 C CA . LEU A 1 93 ? -3.580 -1.723 21.520 1.00 97.38 93 LEU A CA 1
ATOM 708 C C . LEU A 1 93 ? -2.767 -1.883 20.231 1.00 97.38 93 LEU A C 1
ATOM 710 O O . LEU A 1 93 ? -3.015 -2.830 19.488 1.00 97.38 93 LEU A O 1
ATOM 714 N N . ALA A 1 94 ? -1.794 -0.998 20.003 1.00 95.62 94 ALA A N 1
ATOM 715 C CA . ALA A 1 94 ? -0.961 -0.969 18.803 1.00 95.62 94 ALA A CA 1
ATOM 716 C C . ALA A 1 94 ? -0.024 -2.183 18.676 1.00 95.62 94 ALA A C 1
ATOM 718 O O . ALA A 1 94 ? 0.295 -2.583 17.563 1.00 95.62 94 ALA A O 1
ATOM 719 N N . ASP A 1 95 ? 0.375 -2.798 19.789 1.00 94.38 95 ASP A N 1
ATOM 720 C CA . ASP A 1 95 ? 1.170 -4.030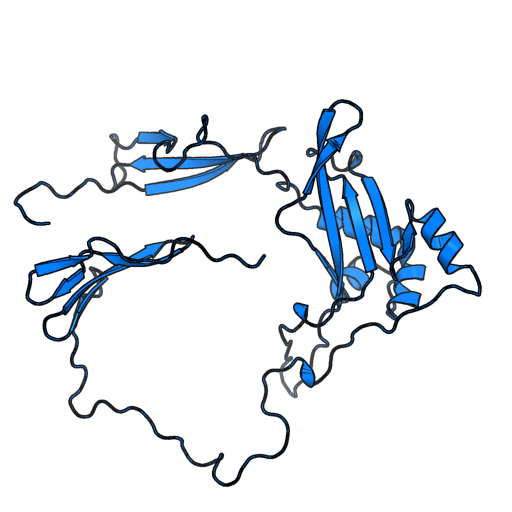 19.807 1.00 94.38 95 ASP A CA 1
ATOM 721 C C . ASP A 1 95 ? 0.308 -5.279 19.554 1.00 94.38 95 ASP A C 1
ATOM 723 O O . ASP A 1 95 ? 0.809 -6.307 19.098 1.00 94.38 95 ASP A O 1
ATOM 727 N N . THR A 1 96 ? -0.996 -5.213 19.848 1.00 95.88 96 THR A N 1
ATOM 728 C CA . THR A 1 96 ? -1.910 -6.362 19.717 1.00 95.88 96 THR A CA 1
ATOM 729 C C . THR A 1 96 ? -2.660 -6.362 18.389 1.00 95.88 96 THR A C 1
ATOM 731 O O . THR A 1 96 ? -2.870 -7.427 17.796 1.00 95.88 96 THR A O 1
ATOM 734 N N . PHE A 1 97 ? -3.081 -5.187 17.918 1.00 97.75 97 PHE A N 1
ATOM 735 C CA . PHE A 1 97 ? -3.941 -5.041 16.752 1.00 97.75 97 PHE A CA 1
ATOM 736 C C . PHE A 1 97 ? -3.446 -3.962 15.785 1.00 97.75 97 PHE A C 1
ATOM 738 O O . PHE A 1 97 ? -3.103 -2.851 16.181 1.00 97.75 97 PHE A O 1
ATOM 745 N N . GLY A 1 98 ? -3.507 -4.265 14.491 1.00 97.44 98 GLY A N 1
ATOM 746 C CA . GLY A 1 98 ? -3.563 -3.262 13.436 1.00 97.44 98 GLY A CA 1
ATOM 747 C C . GLY A 1 98 ? -5.011 -2.826 13.206 1.00 97.44 98 GLY A C 1
ATOM 748 O O . GLY A 1 98 ? -5.911 -3.666 13.164 1.00 97.44 98 GLY A O 1
ATOM 749 N N . ILE A 1 99 ? -5.240 -1.523 13.032 1.00 98.19 99 ILE A N 1
ATOM 750 C CA . ILE A 1 99 ? -6.555 -0.963 12.691 1.00 98.19 99 ILE A CA 1
ATOM 751 C C . ILE A 1 99 ? -6.433 -0.278 11.333 1.00 98.19 99 ILE A C 1
ATOM 753 O O . ILE A 1 99 ? -5.890 0.817 11.225 1.00 98.19 99 ILE A O 1
ATOM 757 N N . TRP A 1 100 ? -6.895 -0.958 10.289 1.00 97.44 100 TRP A N 1
ATOM 758 C CA . TRP A 1 100 ? -6.812 -0.505 8.900 1.00 97.44 100 TRP A CA 1
ATOM 759 C C . TRP A 1 100 ? -7.907 -1.180 8.072 1.00 97.44 100 TRP A C 1
ATOM 761 O O . TRP A 1 100 ? -8.510 -2.170 8.498 1.00 97.44 100 TRP A O 1
ATOM 771 N N . GLY A 1 101 ? -8.207 -0.648 6.894 1.00 96.62 101 GLY A N 1
ATOM 772 C CA . GLY A 1 101 ? -9.252 -1.216 6.053 1.00 96.62 101 GLY A CA 1
ATOM 773 C C . GLY A 1 101 ? -9.194 -0.758 4.610 1.00 96.62 101 GLY A C 1
ATOM 774 O O . GLY A 1 101 ? -8.247 -1.093 3.908 1.00 96.62 101 GLY A O 1
ATOM 775 N N . ILE A 1 102 ? -10.254 -0.098 4.158 1.00 97.31 102 ILE A N 1
ATOM 776 C CA . ILE A 1 102 ? -10.548 0.029 2.728 1.00 97.31 102 ILE A CA 1
ATOM 777 C C . ILE A 1 102 ? -9.520 0.874 1.966 1.00 97.31 102 ILE A C 1
ATOM 779 O O . ILE A 1 102 ? -9.053 1.902 2.451 1.00 97.31 102 ILE A O 1
ATOM 783 N N . ASP A 1 103 ? -9.249 0.443 0.739 1.00 96.06 103 ASP A N 1
ATOM 784 C CA . ASP A 1 103 ? -8.576 1.193 -0.318 1.00 96.06 103 ASP A CA 1
ATOM 785 C C . ASP A 1 103 ? -9.314 0.851 -1.630 1.00 96.06 103 ASP A C 1
ATOM 787 O O . ASP A 1 103 ? -9.393 -0.333 -1.977 1.00 96.06 103 ASP A O 1
ATOM 791 N N . PRO A 1 104 ? -9.946 1.818 -2.324 1.00 96.06 104 PRO A N 1
ATOM 792 C CA . PRO A 1 104 ? -9.932 3.257 -2.058 1.00 96.06 104 PRO A CA 1
ATOM 793 C C . PRO A 1 104 ? -10.827 3.685 -0.887 1.00 96.06 104 PRO A C 1
ATOM 795 O O . PRO A 1 104 ? -11.724 2.961 -0.448 1.00 96.06 104 PRO A O 1
ATOM 798 N N . LEU A 1 105 ? -10.614 4.920 -0.422 1.00 96.50 105 LEU A N 1
ATOM 799 C CA . LEU A 1 105 ? -11.527 5.605 0.495 1.00 96.50 105 LEU A CA 1
ATOM 800 C C . LEU A 1 105 ? -12.911 5.757 -0.141 1.00 96.50 105 LEU A C 1
ATOM 802 O O . LEU A 1 105 ? -13.049 5.942 -1.354 1.00 96.50 105 LEU A O 1
ATOM 806 N N . TRP A 1 106 ? -13.952 5.728 0.686 1.00 96.88 106 TRP A N 1
ATOM 807 C CA . TRP A 1 106 ? -15.311 5.904 0.200 1.00 96.88 106 TRP A CA 1
ATOM 808 C C . TRP A 1 106 ? -15.671 7.393 0.147 1.00 96.88 106 TRP A C 1
ATOM 810 O O . TRP A 1 106 ? -15.545 8.111 1.131 1.00 96.88 106 TRP A O 1
ATOM 820 N N . HIS A 1 107 ? -16.149 7.846 -1.011 1.00 94.81 107 HIS A N 1
ATOM 821 C CA . HIS A 1 107 ? -16.700 9.181 -1.226 1.00 94.81 107 HIS A CA 1
ATOM 822 C C . HIS A 1 107 ? -18.227 9.153 -1.292 1.00 94.81 107 HIS A C 1
ATOM 824 O O . HIS A 1 107 ? -18.807 8.372 -2.055 1.00 94.81 107 HIS A O 1
ATOM 830 N N . GLN A 1 108 ? -18.888 10.019 -0.526 1.00 92.25 108 GLN A N 1
ATOM 831 C CA . GLN A 1 108 ? -20.340 10.196 -0.589 1.00 92.25 108 GLN A CA 1
ATOM 832 C C . GLN A 1 108 ? -20.748 11.640 -0.268 1.00 92.25 108 GLN A C 1
ATOM 834 O O . GLN A 1 108 ? -20.114 12.273 0.571 1.00 92.25 108 GLN A O 1
ATOM 839 N N . PRO A 1 109 ? -21.813 12.181 -0.881 1.00 92.62 109 PRO A N 1
ATOM 840 C CA . PRO A 1 109 ? -22.313 13.505 -0.527 1.00 92.62 109 PRO A CA 1
ATOM 841 C C . PRO A 1 109 ? -23.020 13.507 0.839 1.00 92.62 109 PRO A C 1
ATOM 843 O O . PRO A 1 109 ? -23.760 12.576 1.162 1.00 92.62 109 PRO A O 1
ATOM 846 N N . ASP A 1 110 ? -22.844 14.581 1.609 1.00 87.81 110 ASP A N 1
ATOM 847 C CA . ASP A 1 110 ? -23.649 14.881 2.797 1.00 87.81 110 ASP A CA 1
ATOM 848 C C . ASP A 1 110 ? -25.055 15.409 2.431 1.00 87.81 110 ASP A C 1
ATOM 850 O O . ASP A 1 110 ? -25.399 15.585 1.259 1.00 87.81 110 ASP A O 1
ATOM 854 N N . GLU A 1 111 ? -25.879 15.707 3.444 1.00 87.19 111 GLU A N 1
ATOM 855 C CA . GLU A 1 111 ? -27.235 16.262 3.266 1.00 87.19 111 GLU A CA 1
ATOM 856 C C . GLU A 1 111 ? -27.266 17.596 2.494 1.00 87.19 111 GLU A C 1
ATOM 858 O O . GLU A 1 111 ? -28.289 17.957 1.910 1.00 87.19 111 GLU A O 1
ATOM 863 N N . ASN A 1 112 ? -26.149 18.325 2.475 1.00 88.94 112 ASN A N 1
ATOM 864 C CA . ASN A 1 112 ? -25.983 19.600 1.784 1.00 88.94 112 ASN A CA 1
ATOM 865 C C . ASN A 1 112 ? -25.293 19.444 0.414 1.00 88.94 112 ASN A C 1
ATOM 867 O O . ASN A 1 112 ? -25.094 20.441 -0.282 1.00 88.94 112 ASN A O 1
ATOM 871 N N . GLY A 1 113 ? -24.945 18.217 0.009 1.00 89.38 113 GLY A N 1
ATOM 872 C CA . GLY A 1 113 ? -24.256 17.906 -1.242 1.00 89.38 113 GLY A CA 1
ATOM 873 C C . GLY A 1 113 ? -22.733 18.075 -1.208 1.00 89.38 113 GLY A C 1
ATOM 874 O O . GLY A 1 113 ? -22.114 18.046 -2.272 1.00 89.38 113 GLY A O 1
ATOM 875 N N . ASN A 1 114 ? -22.116 18.256 -0.036 1.00 89.06 114 ASN A N 1
ATOM 876 C CA . ASN A 1 114 ? -20.657 18.312 0.096 1.00 89.06 114 ASN A CA 1
ATOM 877 C C . ASN A 1 114 ? -20.064 16.900 0.097 1.00 89.06 114 ASN A C 1
ATOM 879 O O . ASN A 1 114 ? -20.582 16.019 0.776 1.00 89.06 114 ASN A O 1
ATOM 883 N N . ASP A 1 115 ? -18.957 16.697 -0.618 1.00 92.00 115 ASP A N 1
ATOM 884 C CA . ASP A 1 115 ? -18.247 15.414 -0.645 1.00 92.00 115 ASP A CA 1
ATOM 885 C C . ASP A 1 115 ? -17.655 15.077 0.732 1.00 92.00 115 ASP A C 1
ATOM 887 O O . ASP A 1 115 ? -16.892 15.865 1.298 1.00 92.00 115 ASP A O 1
ATOM 891 N N . GLN A 1 116 ? -18.006 13.907 1.259 1.00 94.56 116 GLN A N 1
ATOM 892 C CA . GLN A 1 116 ? -17.455 13.338 2.480 1.00 94.56 116 GLN A CA 1
ATOM 893 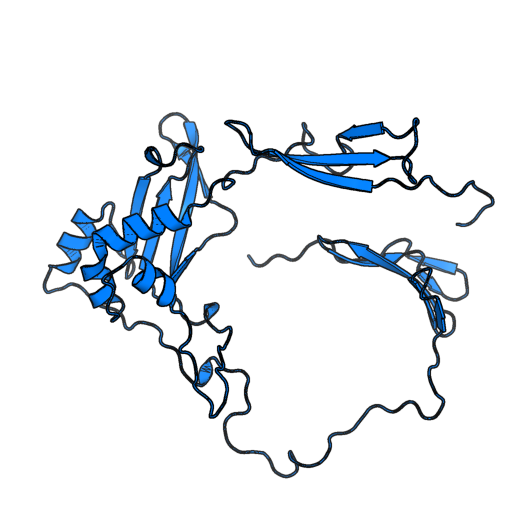C C . GLN A 1 116 ? -16.502 12.199 2.145 1.00 94.56 116 GLN A C 1
ATOM 895 O O . GLN A 1 116 ? -16.817 11.337 1.328 1.00 94.56 116 GLN A O 1
ATOM 900 N N . VAL A 1 117 ? -15.375 12.168 2.851 1.00 96.69 117 VAL A N 1
ATOM 901 C CA . VAL A 1 117 ? -14.395 11.084 2.800 1.00 96.69 117 VAL A CA 1
ATOM 902 C C . VAL A 1 117 ? -14.627 10.171 3.997 1.00 96.69 117 VAL A C 1
ATOM 904 O O . VAL A 1 117 ? -14.462 10.574 5.152 1.00 96.69 117 VAL A O 1
ATOM 907 N N . ILE A 1 118 ? -15.038 8.944 3.711 1.00 97.38 118 ILE A N 1
ATOM 908 C CA . ILE A 1 118 ? -15.402 7.923 4.683 1.00 97.38 118 ILE A CA 1
ATOM 909 C C . ILE A 1 118 ? -14.336 6.834 4.691 1.00 97.38 118 ILE A C 1
ATOM 911 O O . ILE A 1 118 ? -13.986 6.278 3.647 1.00 97.38 118 ILE A O 1
ATOM 915 N N . TYR A 1 119 ? -13.862 6.495 5.887 1.00 98.06 119 TYR A N 1
ATOM 916 C CA . TYR A 1 119 ? -12.940 5.391 6.099 1.00 98.06 119 TYR A CA 1
ATOM 917 C C . TYR A 1 119 ? -13.621 4.269 6.875 1.00 98.06 119 TYR A C 1
ATOM 919 O O . TYR A 1 119 ? -14.216 4.488 7.928 1.00 98.06 119 TYR A O 1
ATOM 927 N N . TRP A 1 120 ? -13.524 3.057 6.340 1.00 98.38 120 TRP A N 1
ATOM 928 C CA . TRP A 1 120 ? -13.883 1.832 7.041 1.00 98.38 120 TRP A CA 1
ATOM 929 C C . TRP A 1 120 ? -12.604 1.115 7.438 1.00 98.38 120 TRP A C 1
ATOM 931 O O . TRP A 1 120 ? -11.821 0.733 6.569 1.00 98.38 120 TRP A O 1
ATOM 941 N N . ALA A 1 121 ? -12.418 0.909 8.738 1.00 98.38 121 ALA A N 1
ATOM 942 C CA . ALA A 1 121 ? -11.293 0.171 9.292 1.00 98.38 121 ALA A CA 1
ATOM 943 C C . ALA A 1 121 ? -11.782 -1.094 9.995 1.00 98.38 121 ALA A C 1
ATOM 945 O O . ALA A 1 121 ? -12.787 -1.064 10.702 1.00 98.38 121 ALA A O 1
ATOM 946 N N . GLY A 1 122 ? -11.060 -2.197 9.819 1.00 98.38 122 GLY A N 1
ATOM 947 C CA . GLY A 1 122 ? -11.224 -3.417 10.602 1.00 98.38 122 GLY A CA 1
ATOM 948 C C . GLY A 1 122 ? -10.098 -3.571 11.620 1.00 98.38 122 GLY A C 1
ATOM 949 O O . GLY A 1 122 ? -9.009 -3.024 11.449 1.00 98.38 122 GLY A O 1
ATOM 950 N N . PHE A 1 123 ? -10.356 -4.344 12.672 1.00 98.56 123 PHE A N 1
ATOM 951 C CA . PHE A 1 123 ? -9.315 -4.798 13.594 1.00 98.56 123 PHE A CA 1
ATOM 952 C C . PHE A 1 123 ? -8.665 -6.078 13.063 1.00 98.56 123 PHE A C 1
ATOM 954 O O . PHE A 1 123 ? -9.355 -7.035 12.699 1.00 98.56 123 PHE A O 1
ATOM 961 N N . TRP A 1 124 ? -7.338 -6.115 13.085 1.00 98.38 124 TRP A N 1
ATOM 962 C CA . TRP A 1 124 ? -6.507 -7.234 12.648 1.00 98.38 124 TRP A CA 1
ATOM 963 C C . TRP A 1 124 ? -5.541 -7.579 13.765 1.00 98.38 124 TRP A C 1
ATOM 965 O O . TRP A 1 124 ? -4.828 -6.704 14.240 1.00 98.38 124 TRP A O 1
ATOM 975 N N . ARG A 1 125 ? -5.504 -8.829 14.216 1.00 97.19 125 ARG A N 1
ATOM 976 C CA . ARG A 1 125 ? -4.577 -9.231 15.281 1.00 97.19 125 ARG A CA 1
ATOM 977 C C . ARG A 1 125 ? -3.185 -9.458 14.707 1.00 97.19 125 ARG A C 1
ATOM 979 O O . ARG A 1 125 ? -3.053 -10.103 13.667 1.00 97.19 125 ARG A O 1
ATOM 986 N N . TYR A 1 126 ? -2.154 -8.979 15.395 1.00 95.56 126 TYR A N 1
ATOM 987 C CA . TYR A 1 126 ? -0.788 -9.324 15.022 1.00 95.56 126 TYR A CA 1
ATOM 988 C C . TYR A 1 126 ? -0.491 -10.795 15.341 1.00 95.56 126 TYR A C 1
ATOM 990 O O . TYR A 1 126 ? -0.890 -11.292 16.398 1.00 95.56 126 TYR A O 1
ATOM 998 N N . PRO A 1 127 ? 0.196 -11.514 14.439 1.00 93.38 127 PRO A N 1
ATOM 999 C CA . PRO A 1 127 ? 0.694 -12.851 14.718 1.00 93.38 127 PRO A CA 1
ATOM 1000 C C . PRO A 1 127 ? 1.587 -12.894 15.957 1.00 93.38 127 PRO A C 1
ATOM 1002 O O . PRO A 1 127 ? 2.438 -12.026 16.147 1.00 93.38 127 PRO A O 1
ATOM 1005 N N . ASP A 1 128 ? 1.436 -13.944 16.763 1.00 89.25 128 ASP A N 1
ATOM 1006 C CA . ASP A 1 128 ? 2.312 -14.172 17.911 1.00 89.25 128 ASP A CA 1
ATOM 1007 C C . ASP A 1 128 ? 3.774 -14.324 17.468 1.00 89.25 128 ASP A C 1
ATOM 1009 O O . ASP A 1 128 ? 4.091 -15.081 16.544 1.00 89.25 128 ASP A O 1
ATOM 1013 N N . THR A 1 129 ? 4.683 -13.658 18.180 1.00 88.19 129 THR A N 1
ATOM 1014 C CA . THR A 1 129 ? 6.122 -13.864 18.008 1.00 88.19 129 THR A CA 1
ATOM 1015 C C . THR A 1 129 ? 6.533 -15.240 18.514 1.00 88.19 129 THR A C 1
ATOM 1017 O O . THR A 1 129 ? 6.355 -15.574 19.689 1.00 88.19 129 THR A O 1
ATOM 1020 N N . ILE A 1 130 ? 7.199 -16.013 17.660 1.00 85.06 130 ILE A N 1
ATOM 1021 C CA . ILE A 1 130 ? 7.781 -17.297 18.039 1.00 85.06 130 ILE A CA 1
ATOM 1022 C C . ILE A 1 130 ? 9.212 -17.067 18.526 1.00 85.06 130 ILE A C 1
ATOM 1024 O O . ILE A 1 130 ? 10.070 -16.582 17.789 1.00 85.06 130 ILE A O 1
ATOM 1028 N N . GLN A 1 131 ? 9.477 -17.426 19.781 1.00 87.56 131 GLN A N 1
ATOM 1029 C CA . GLN A 1 131 ? 10.818 -17.373 20.362 1.00 87.56 131 GLN A CA 1
ATOM 1030 C C . GLN A 1 131 ? 11.632 -18.594 19.919 1.00 87.56 131 GLN A C 1
ATOM 1032 O O . GLN A 1 131 ? 11.210 -19.736 20.108 1.00 87.56 131 GLN A O 1
ATOM 1037 N N . MET A 1 132 ? 12.809 -18.349 19.354 1.00 82.75 132 MET A N 1
ATOM 1038 C CA . MET A 1 132 ? 13.838 -19.351 19.073 1.00 82.75 132 MET A CA 1
ATOM 1039 C C . MET A 1 132 ? 14.961 -19.228 20.113 1.00 82.75 132 MET A C 1
ATOM 1041 O O . MET A 1 132 ? 15.012 -18.269 20.879 1.00 82.75 132 MET A O 1
ATOM 1045 N N . GLU A 1 133 ? 15.902 -20.175 20.128 1.00 87.50 133 GLU A N 1
ATOM 1046 C CA . GLU A 1 133 ? 17.007 -20.188 21.103 1.00 87.50 133 GLU A CA 1
ATOM 1047 C C . GLU A 1 133 ? 17.849 -18.894 21.091 1.00 87.50 133 GLU A C 1
ATOM 1049 O O . GLU A 1 133 ? 18.267 -18.435 22.148 1.00 87.50 133 GLU A O 1
ATOM 1054 N N . ASN A 1 134 ? 18.058 -18.282 19.916 1.00 90.50 134 ASN A N 1
ATOM 1055 C CA . ASN A 1 134 ? 18.870 -17.066 19.743 1.00 90.50 134 ASN A CA 1
ATOM 1056 C C . ASN A 1 134 ? 18.228 -16.017 18.810 1.00 90.50 134 ASN A C 1
ATOM 1058 O O . ASN A 1 134 ? 18.917 -15.126 18.311 1.00 90.50 134 ASN A O 1
ATOM 1062 N N . SER A 1 135 ? 16.934 -16.137 18.514 1.00 89.88 135 SER A N 1
ATOM 1063 C CA . SER A 1 135 ? 16.226 -15.221 17.614 1.00 89.88 135 SER A CA 1
ATOM 1064 C C . SER A 1 135 ? 14.721 -15.228 17.870 1.00 89.88 135 SER A C 1
ATOM 1066 O O . SER A 1 135 ? 14.210 -16.015 18.663 1.00 89.88 135 SER A O 1
ATOM 1068 N N . THR A 1 136 ? 14.004 -14.347 17.185 1.00 86.50 136 THR A N 1
ATOM 1069 C CA . THR A 1 136 ? 12.545 -14.352 17.122 1.00 86.50 136 THR A CA 1
ATOM 1070 C C . THR A 1 136 ? 12.098 -14.490 15.676 1.00 86.50 136 THR A C 1
ATOM 1072 O O . THR A 1 136 ? 12.756 -13.986 14.764 1.00 86.50 136 THR A O 1
ATOM 1075 N N . ILE A 1 137 ? 10.989 -15.192 15.464 1.00 85.44 137 ILE A N 1
ATOM 1076 C CA . ILE A 1 137 ? 10.327 -15.300 14.166 1.00 85.44 137 ILE A CA 1
ATOM 1077 C C . ILE A 1 137 ? 8.962 -14.636 14.289 1.00 85.44 137 ILE A C 1
ATOM 1079 O O . ILE A 1 137 ? 8.163 -14.997 15.151 1.00 85.44 137 ILE A O 1
ATOM 1083 N N . ASN A 1 138 ? 8.710 -13.684 13.396 1.00 86.75 138 ASN A N 1
ATOM 1084 C CA . ASN A 1 138 ? 7.402 -13.086 13.186 1.00 86.75 138 ASN A CA 1
ATOM 1085 C C . ASN A 1 138 ? 6.935 -13.504 11.795 1.00 86.75 138 ASN A C 1
ATOM 1087 O O . ASN A 1 138 ? 7.587 -13.170 10.805 1.00 86.75 138 ASN A O 1
ATOM 1091 N N . PHE A 1 139 ? 5.836 -14.249 11.719 1.00 90.25 139 PHE A N 1
ATOM 1092 C CA . PHE A 1 139 ? 5.200 -14.532 10.438 1.00 90.25 139 PHE A CA 1
ATOM 1093 C C . PHE A 1 139 ? 4.385 -13.326 9.987 1.00 90.25 139 PHE A C 1
ATOM 1095 O O . PHE A 1 139 ? 3.644 -12.752 10.781 1.00 90.25 139 PHE A O 1
ATOM 1102 N N . ASP A 1 140 ? 4.467 -12.987 8.704 1.00 91.38 140 ASP A N 1
ATOM 1103 C CA . ASP A 1 140 ? 3.644 -11.941 8.091 1.00 91.38 140 ASP A CA 1
ATOM 1104 C C . ASP A 1 140 ? 2.262 -12.493 7.691 1.00 91.38 140 ASP A C 1
ATOM 1106 O O . ASP A 1 140 ? 1.897 -12.587 6.522 1.00 91.38 140 ASP A O 1
ATOM 1110 N N . GLY A 1 141 ? 1.526 -12.978 8.694 1.00 92.56 141 GLY A N 1
ATOM 1111 C CA . GLY A 1 141 ? 0.221 -13.631 8.545 1.00 92.56 141 GLY A CA 1
ATOM 1112 C C . GLY A 1 141 ? -0.961 -12.781 9.014 1.00 92.56 141 GLY A C 1
ATOM 1113 O O . GLY A 1 141 ? -2.056 -13.311 9.180 1.00 92.56 141 GLY A O 1
ATOM 1114 N N . GLY A 1 142 ? -0.761 -11.484 9.277 1.00 93.56 142 GLY A N 1
ATOM 1115 C CA . GLY A 1 142 ? -1.779 -10.619 9.893 1.00 93.56 142 GLY A CA 1
ATOM 1116 C C . GLY A 1 142 ? -3.065 -10.487 9.070 1.00 93.56 142 GLY A C 1
ATOM 1117 O O . GLY A 1 142 ? -4.155 -10.395 9.630 1.00 93.56 142 GLY A O 1
ATOM 1118 N N . THR A 1 143 ? -2.969 -10.581 7.742 1.00 96.06 143 THR A N 1
ATOM 1119 C CA . THR A 1 143 ? -4.124 -10.555 6.823 1.00 96.06 143 THR A CA 1
ATOM 1120 C C . THR A 1 143 ? -5.019 -11.796 6.929 1.00 96.06 143 THR A C 1
ATOM 1122 O O . THR A 1 143 ? -6.141 -11.792 6.428 1.00 96.06 143 THR A O 1
ATOM 1125 N N . LEU A 1 144 ? -4.567 -12.850 7.615 1.00 96.94 144 LEU A N 1
ATOM 1126 C CA . LEU A 1 144 ? -5.370 -14.029 7.949 1.00 96.94 144 LEU A CA 1
ATOM 1127 C C . LEU A 1 144 ? -6.046 -13.912 9.324 1.00 96.94 144 LEU A C 1
ATOM 1129 O O . LEU A 1 144 ? -6.772 -14.821 9.724 1.00 96.94 144 LEU A O 1
ATOM 1133 N N . LEU A 1 145 ? -5.836 -12.809 10.051 1.00 97.31 145 LEU A N 1
ATOM 1134 C CA . LEU A 1 145 ? -6.311 -12.613 11.423 1.00 97.31 145 LEU A CA 1
ATOM 1135 C C . LEU A 1 145 ? -7.309 -11.440 11.578 1.00 97.31 145 LEU A C 1
ATOM 1137 O O . LEU A 1 145 ? -7.164 -10.643 12.515 1.00 97.31 145 LEU A O 1
ATOM 1141 N N . PRO A 1 146 ? -8.357 -11.311 10.735 1.00 98.06 146 PRO A N 1
ATOM 1142 C CA . PRO A 1 146 ? -9.391 -10.296 10.938 1.00 98.06 146 PRO A CA 1
ATOM 1143 C C . PRO A 1 146 ? -10.186 -10.587 12.217 1.00 98.06 146 PRO A C 1
ATOM 1145 O O . PRO A 1 146 ? -10.447 -11.743 12.542 1.00 98.06 146 PRO A O 1
ATOM 1148 N N . GLN A 1 147 ? -10.599 -9.553 12.945 1.00 98.25 147 GLN A N 1
ATOM 1149 C CA . GLN A 1 147 ? -11.266 -9.709 14.244 1.00 98.25 147 GLN A CA 1
ATOM 1150 C C . GLN A 1 147 ? -12.788 -9.484 14.198 1.00 98.25 147 GLN A C 1
ATOM 1152 O O . GLN A 1 147 ? -13.465 -9.686 15.200 1.00 98.25 147 GLN A O 1
ATOM 1157 N N . GLY A 1 148 ? -13.343 -9.084 13.048 1.00 97.88 148 GLY A N 1
ATOM 1158 C CA . GLY A 1 148 ? -14.794 -8.914 12.867 1.00 97.88 148 GLY A CA 1
ATOM 1159 C C . GLY A 1 148 ? -15.405 -7.708 13.595 1.00 97.88 148 GLY A C 1
ATOM 1160 O O . GLY A 1 148 ? -16.627 -7.607 13.677 1.00 97.88 148 GLY A O 1
ATOM 1161 N N . LEU A 1 149 ? -14.564 -6.808 14.111 1.00 98.62 149 LEU A N 1
ATOM 1162 C CA . LEU A 1 149 ? -14.934 -5.492 14.623 1.00 98.62 149 LEU A CA 1
ATOM 1163 C C . LEU A 1 149 ? -14.499 -4.438 13.604 1.00 98.62 149 LEU A C 1
ATOM 1165 O O . LEU A 1 149 ? -13.340 -4.446 13.178 1.00 98.62 149 LEU A O 1
ATOM 1169 N N . TYR A 1 150 ? -15.409 -3.538 13.241 1.00 98.75 150 TYR A N 1
ATOM 1170 C CA . TYR A 1 150 ? -15.151 -2.487 12.261 1.00 98.75 150 TYR A CA 1
ATOM 1171 C C . TYR A 1 150 ? -15.598 -1.123 12.778 1.00 98.75 150 TYR A C 1
ATOM 1173 O O . TYR A 1 150 ? -16.600 -1.015 13.484 1.00 98.75 150 TYR A O 1
ATOM 1181 N N . ILE A 1 151 ? -14.870 -0.080 12.390 1.00 98.50 151 ILE A N 1
ATOM 1182 C CA . ILE A 1 151 ? -15.172 1.317 12.700 1.00 98.50 151 ILE A CA 1
ATOM 1183 C C . ILE A 1 151 ? -15.339 2.063 11.377 1.00 98.50 151 ILE A C 1
ATOM 1185 O O . ILE A 1 151 ? -14.473 1.993 10.504 1.00 98.50 151 ILE A O 1
ATOM 1189 N N . GLN A 1 152 ? -16.441 2.795 11.253 1.00 98.56 152 GLN A N 1
ATOM 1190 C CA . GLN A 1 152 ? -16.699 3.727 10.166 1.00 98.56 152 GLN A CA 1
ATOM 1191 C C . GLN A 1 152 ? -16.465 5.154 10.655 1.00 98.56 152 GLN A C 1
ATOM 1193 O O . GLN A 1 152 ? -17.102 5.602 11.612 1.00 98.56 152 GLN A O 1
ATOM 1198 N N . THR A 1 153 ? -15.593 5.899 9.985 1.00 98.12 153 THR A N 1
ATOM 1199 C CA . THR A 1 153 ? -15.270 7.280 10.343 1.00 98.12 153 THR A CA 1
ATOM 1200 C C . THR A 1 153 ? -15.441 8.240 9.178 1.00 98.12 153 THR A C 1
ATOM 1202 O O . THR A 1 153 ? -15.233 7.900 8.016 1.00 98.12 153 THR A O 1
ATOM 1205 N N . ASN A 1 154 ? -15.820 9.471 9.507 1.00 96.94 154 ASN A N 1
ATOM 1206 C CA . ASN A 1 154 ? -15.711 10.612 8.618 1.00 96.94 154 ASN A CA 1
ATOM 1207 C C . ASN A 1 154 ? -14.343 11.260 8.846 1.00 96.94 154 ASN A C 1
ATOM 1209 O O . ASN A 1 154 ? -14.097 11.795 9.928 1.00 96.94 154 ASN A O 1
ATOM 1213 N N . ILE A 1 155 ? -13.487 11.231 7.828 1.00 96.62 155 ILE A N 1
ATOM 1214 C CA . ILE A 1 155 ? -12.154 11.850 7.838 1.00 96.62 155 ILE A CA 1
ATOM 1215 C C . ILE A 1 155 ? -12.069 13.012 6.838 1.00 96.62 155 ILE A C 1
ATOM 1217 O O . ILE A 1 155 ? -11.018 13.305 6.279 1.00 96.62 155 ILE A O 1
ATOM 1221 N N . THR A 1 156 ? -13.199 13.670 6.563 1.00 95.31 156 THR A N 1
ATOM 1222 C CA . THR A 1 156 ? -13.267 14.755 5.578 1.00 95.31 156 THR A CA 1
ATOM 1223 C C . THR A 1 156 ? -12.409 15.942 6.003 1.00 95.31 156 THR A C 1
ATOM 1225 O O . THR A 1 156 ? -12.574 16.501 7.089 1.00 95.31 156 THR A O 1
ATOM 1228 N N . GLY A 1 157 ? -11.541 16.383 5.094 1.00 93.81 157 GLY A N 1
ATOM 1229 C CA . GLY A 1 157 ? -10.636 17.501 5.334 1.00 93.81 157 GLY A CA 1
ATOM 1230 C C . GLY A 1 157 ? -9.513 17.147 6.311 1.00 93.81 157 GLY A C 1
ATOM 1231 O O . GLY A 1 157 ? -9.303 15.996 6.666 1.00 93.81 157 GLY A O 1
ATOM 1232 N N . ARG A 1 158 ? -8.770 18.166 6.741 1.00 94.19 158 ARG A N 1
ATOM 1233 C CA . ARG A 1 158 ? -7.483 17.997 7.446 1.00 94.19 158 ARG A CA 1
ATOM 1234 C C . ARG A 1 158 ? -7.503 18.377 8.924 1.00 94.19 158 ARG A C 1
ATOM 1236 O O . ARG A 1 158 ? -6.491 18.335 9.616 1.00 94.19 158 ARG A O 1
ATOM 1243 N N . ASP A 1 159 ? -8.652 18.836 9.399 1.00 93.50 159 ASP A N 1
ATOM 1244 C CA . ASP A 1 159 ? -8.835 19.299 10.769 1.00 93.50 159 ASP A CA 1
ATOM 1245 C C . ASP A 1 159 ? -9.262 18.106 11.630 1.00 93.50 159 ASP A C 1
ATOM 1247 O O . ASP A 1 159 ? -10.453 17.822 11.729 1.00 93.50 159 ASP A O 1
ATOM 1251 N N . LYS A 1 160 ? -8.291 17.383 12.212 1.00 93.69 160 LYS A N 1
ATOM 1252 C CA . LYS A 1 160 ? -8.533 16.148 12.987 1.00 93.69 160 LYS A CA 1
ATOM 1253 C C . LYS A 1 160 ? -9.666 16.277 14.027 1.00 93.69 160 LYS A C 1
ATOM 1255 O O . LYS A 1 160 ? -10.501 15.383 14.079 1.00 93.69 160 LYS A O 1
ATOM 1260 N N . PRO A 1 161 ? -9.785 17.373 14.808 1.00 95.19 161 PRO A N 1
ATOM 1261 C CA . PRO A 1 161 ? -10.935 17.600 15.693 1.00 95.19 161 PRO A CA 1
ATOM 1262 C C . PRO A 1 161 ? -12.326 17.600 15.034 1.00 95.19 161 PRO A C 1
ATOM 1264 O O . PRO A 1 161 ? -13.322 17.493 15.746 1.00 95.19 161 PRO A O 1
ATOM 1267 N N . LYS A 1 162 ? -12.421 17.781 13.711 1.00 95.31 162 LYS A N 1
ATOM 1268 C CA . LYS A 1 162 ? -13.676 17.693 12.945 1.00 95.31 162 LYS A CA 1
ATOM 1269 C C . LYS A 1 162 ? -13.954 16.296 12.403 1.00 95.31 162 LYS A C 1
ATOM 1271 O O . LYS A 1 162 ? -15.057 16.063 11.910 1.00 95.31 162 LYS A O 1
ATOM 1276 N N . TRP A 1 163 ? -12.983 15.391 12.460 1.00 97.31 163 TRP A N 1
ATOM 1277 C CA . TRP A 1 163 ? -13.221 13.994 12.141 1.00 97.31 163 TRP A CA 1
ATOM 1278 C C . TRP A 1 163 ? -14.128 13.372 13.199 1.00 97.31 163 TRP A C 1
ATOM 1280 O O . TRP A 1 163 ? -14.157 13.799 14.355 1.00 97.31 163 TRP A O 1
ATOM 1290 N N . GLY A 1 164 ? -14.907 12.372 12.799 1.00 97.12 164 GLY A N 1
ATOM 1291 C CA . GLY A 1 164 ? -15.932 11.806 13.668 1.00 97.12 164 GLY A CA 1
ATOM 1292 C C . GLY A 1 164 ? -16.192 10.334 13.410 1.00 97.12 164 GLY A C 1
ATOM 1293 O O . GLY A 1 164 ? -16.086 9.853 12.283 1.00 97.12 164 GLY A O 1
ATOM 1294 N N . LEU A 1 165 ? -16.559 9.623 14.474 1.00 98.31 165 LEU A N 1
ATOM 1295 C CA . LEU A 1 165 ? -17.151 8.296 14.377 1.00 98.31 165 LEU A CA 1
ATOM 1296 C C . LEU A 1 165 ? -18.530 8.411 13.709 1.00 98.31 165 LEU A C 1
ATOM 1298 O O . LEU A 1 165 ? -19.360 9.198 14.159 1.00 98.31 165 LEU A O 1
ATOM 1302 N N . ILE A 1 166 ? -18.769 7.626 12.658 1.00 97.62 166 ILE A N 1
ATOM 1303 C CA . ILE A 1 166 ? -20.099 7.449 12.052 1.00 97.62 166 ILE A CA 1
ATOM 1304 C C . ILE A 1 166 ? -20.778 6.203 12.630 1.00 97.62 166 ILE A C 1
ATOM 1306 O O . ILE A 1 166 ? -21.991 6.199 12.843 1.00 97.62 166 ILE A O 1
ATOM 1310 N N . GLY A 1 167 ? -20.000 5.157 12.912 1.00 98.38 167 GLY A N 1
ATOM 1311 C CA . GLY A 1 167 ? -20.498 4.005 13.644 1.00 98.38 167 GLY A CA 1
ATOM 1312 C C . GLY A 1 167 ? -19.532 2.836 13.727 1.00 98.38 167 GLY A C 1
ATOM 1313 O O . GLY A 1 167 ? -18.380 2.903 13.301 1.00 98.38 167 GLY A O 1
ATOM 1314 N N . ILE A 1 168 ? -20.023 1.772 14.344 1.00 98.88 168 ILE A N 1
ATOM 1315 C CA . ILE A 1 168 ? -19.304 0.553 14.689 1.00 98.88 168 ILE A CA 1
ATOM 1316 C C . ILE A 1 168 ? -20.133 -0.611 14.161 1.00 98.88 168 ILE A C 1
ATOM 1318 O O . ILE A 1 168 ? -21.336 -0.669 14.403 1.00 98.88 168 ILE A O 1
ATOM 1322 N N . LEU A 1 169 ? -19.497 -1.544 13.460 1.00 98.75 169 LEU A N 1
ATOM 1323 C CA . LEU A 1 169 ? -20.131 -2.773 12.991 1.00 98.75 169 LEU A CA 1
ATOM 1324 C C . LEU A 1 169 ? -19.498 -3.960 13.718 1.00 98.75 169 LEU A C 1
ATOM 1326 O O . LEU A 1 169 ? -18.276 -4.135 13.689 1.00 98.75 169 LEU A O 1
ATOM 1330 N N . TYR A 1 170 ? -20.330 -4.784 14.349 1.00 98.56 170 TYR A N 1
ATOM 1331 C CA . TYR A 1 170 ? -19.910 -6.028 14.989 1.00 98.56 170 TYR A CA 1
ATOM 1332 C C . TYR A 1 170 ? -21.027 -7.062 14.884 1.00 98.56 170 TYR A C 1
ATOM 1334 O O . TYR A 1 170 ? -22.166 -6.793 15.249 1.00 98.56 170 TYR A O 1
ATOM 1342 N N . GLY A 1 171 ? -20.712 -8.257 14.382 1.00 96.25 171 GLY A N 1
ATOM 1343 C CA . GLY A 1 171 ? -21.689 -9.348 14.342 1.00 96.25 171 GLY A CA 1
ATOM 1344 C C . GLY A 1 171 ? -22.914 -9.108 13.453 1.00 96.25 171 GLY A C 1
ATOM 1345 O O . GLY A 1 171 ? -23.953 -9.691 13.742 1.00 96.25 171 GLY A O 1
ATOM 1346 N N . ASP A 1 172 ? -22.777 -8.292 12.399 1.00 96.88 172 ASP A N 1
ATOM 1347 C CA . ASP A 1 172 ? -23.863 -7.826 11.507 1.00 96.88 172 ASP A CA 1
ATOM 1348 C C . ASP A 1 172 ? -24.829 -6.802 12.141 1.00 96.88 172 ASP A C 1
ATOM 1350 O O . ASP A 1 172 ? -25.829 -6.426 11.539 1.00 96.88 172 ASP A O 1
ATOM 1354 N N . GLU A 1 173 ? -24.504 -6.293 13.331 1.00 98.06 173 GLU A N 1
ATOM 1355 C CA . GLU A 1 173 ? -25.236 -5.210 13.990 1.00 98.06 173 GLU A CA 1
ATOM 1356 C C . GLU A 1 173 ? -24.442 -3.902 13.902 1.00 98.06 173 GLU A C 1
ATOM 1358 O O . GLU A 1 173 ? -23.226 -3.872 14.131 1.00 98.06 173 GLU A O 1
ATOM 1363 N N . TYR A 1 174 ? -25.136 -2.815 13.558 1.00 98.62 174 TYR A N 1
ATOM 1364 C CA . TYR A 1 174 ? -24.544 -1.496 13.354 1.00 98.62 174 TYR A CA 1
ATOM 1365 C C . TYR A 1 174 ? -24.952 -0.531 14.469 1.00 98.62 174 TYR A C 1
ATOM 1367 O O . TYR A 1 174 ? -26.138 -0.318 14.709 1.00 98.62 174 TYR A O 1
ATOM 1375 N N . TYR A 1 175 ? -23.962 0.094 15.100 1.00 98.62 175 TYR A N 1
ATOM 1376 C CA . TYR A 1 175 ? -24.127 1.021 16.215 1.00 98.62 175 TYR A CA 1
ATOM 1377 C C . TYR A 1 175 ? -23.619 2.404 15.814 1.00 98.62 175 TYR A C 1
ATOM 1379 O O . TYR A 1 175 ? -22.490 2.551 15.357 1.00 98.62 175 TYR A O 1
ATOM 1387 N N . THR A 1 176 ? -24.417 3.444 16.018 1.00 98.25 176 THR A N 1
ATOM 1388 C CA . THR A 1 176 ? -24.088 4.821 15.604 1.00 98.25 176 THR A CA 1
ATOM 1389 C C . THR A 1 176 ? -23.146 5.545 16.569 1.00 98.25 176 THR A C 1
ATOM 1391 O O . THR A 1 176 ? -22.651 6.630 16.272 1.00 98.25 176 THR A O 1
ATOM 1394 N N . SER A 1 177 ? -22.889 4.966 17.745 1.00 98.38 177 SER A N 1
ATOM 1395 C CA . SER A 1 177 ? -22.005 5.540 18.760 1.00 98.38 177 SER A CA 1
ATOM 1396 C C . SER A 1 177 ? -21.404 4.474 19.675 1.00 98.38 177 SER A C 1
ATOM 1398 O O . SER A 1 177 ? -21.923 3.362 19.794 1.00 98.38 177 SER A O 1
ATOM 1400 N N . VAL A 1 178 ? -20.334 4.843 20.385 1.00 98.50 178 VAL A N 1
ATOM 1401 C CA . VAL A 1 178 ? -19.742 4.010 21.444 1.00 98.50 178 VAL A CA 1
ATOM 1402 C C . VAL A 1 178 ? -20.745 3.736 22.567 1.00 98.50 178 VAL A C 1
ATOM 1404 O O . VAL A 1 178 ? -20.766 2.631 23.098 1.00 98.50 178 VAL A O 1
ATOM 1407 N N . ASP A 1 179 ? -21.602 4.701 22.908 1.00 98.56 179 ASP A N 1
ATOM 1408 C CA . ASP A 1 179 ? -22.619 4.535 23.953 1.00 98.56 179 ASP A CA 1
ATOM 1409 C C . ASP A 1 179 ? -23.682 3.503 23.559 1.00 98.56 179 ASP A C 1
ATOM 1411 O O . ASP A 1 179 ? -24.083 2.680 24.382 1.00 98.56 179 ASP A O 1
ATOM 1415 N N . GLU A 1 180 ? -24.109 3.507 22.295 1.00 98.38 180 GLU A N 1
ATOM 1416 C CA . GLU A 1 180 ? -25.045 2.512 21.765 1.00 98.38 180 GLU A CA 1
ATOM 1417 C C . GLU A 1 180 ? -24.417 1.114 21.751 1.00 98.38 180 GLU A C 1
ATOM 1419 O O . GLU A 1 180 ? -25.024 0.158 22.238 1.00 98.38 180 GLU A O 1
ATOM 1424 N N . PHE A 1 181 ? -23.170 1.005 21.282 1.00 98.62 181 PHE A N 1
ATOM 1425 C CA . PHE A 1 181 ? -22.439 -0.260 21.298 1.00 98.62 181 PHE A CA 1
ATOM 1426 C C . PHE A 1 181 ? -22.231 -0.780 22.725 1.00 98.62 181 PHE A C 1
ATOM 1428 O O . PHE A 1 181 ? -22.426 -1.961 23.006 1.00 98.62 181 PHE A O 1
ATOM 1435 N N . ARG A 1 182 ? -21.918 0.115 23.666 1.00 98.62 182 ARG A N 1
ATOM 1436 C CA . ARG A 1 182 ? -21.779 -0.192 25.091 1.00 98.62 182 ARG A CA 1
ATOM 1437 C C . ARG A 1 182 ? -23.086 -0.669 25.714 1.00 98.62 182 ARG A C 1
ATOM 1439 O O . ARG A 1 182 ? -23.068 -1.633 26.476 1.00 98.62 182 ARG A O 1
ATOM 1446 N N . ALA A 1 183 ? -24.206 -0.024 25.399 1.00 98.38 183 ALA A N 1
ATOM 1447 C CA . ALA A 1 183 ? -25.520 -0.449 25.871 1.00 98.38 183 ALA A CA 1
ATOM 1448 C C . ALA A 1 183 ? -25.889 -1.841 25.331 1.00 98.38 183 ALA A C 1
ATOM 1450 O O . ALA A 1 183 ? -26.440 -2.655 26.073 1.00 98.38 183 ALA A O 1
ATOM 1451 N N . ALA A 1 184 ? -25.544 -2.131 24.072 1.00 98.12 184 ALA A N 1
ATOM 1452 C CA . ALA A 1 184 ? -25.717 -3.454 23.483 1.00 98.12 184 ALA A CA 1
ATOM 1453 C C . ALA A 1 184 ? -24.826 -4.502 24.164 1.00 98.12 184 ALA A C 1
ATOM 1455 O O . ALA A 1 184 ? -25.338 -5.541 24.561 1.00 98.12 184 ALA A O 1
ATOM 1456 N N . TRP A 1 185 ? -23.538 -4.214 24.372 1.00 98.31 185 TRP A N 1
ATOM 1457 C CA . TRP A 1 185 ? -22.587 -5.107 25.049 1.00 98.31 185 TRP A CA 1
ATOM 1458 C C . TRP A 1 185 ? -23.004 -5.465 26.485 1.00 98.31 185 TRP A C 1
ATOM 1460 O O . TRP A 1 185 ? -22.818 -6.593 26.930 1.00 98.31 185 TRP A O 1
ATOM 1470 N N . GLN A 1 186 ? -23.625 -4.531 27.211 1.00 97.81 186 GLN A N 1
ATOM 1471 C CA . GLN A 1 186 ? -24.142 -4.770 28.566 1.00 97.81 186 GLN A CA 1
ATOM 1472 C C . GLN A 1 186 ? -25.431 -5.606 28.604 1.00 97.81 186 GLN A C 1
ATOM 1474 O O . GLN A 1 186 ? -25.871 -6.011 29.685 1.00 97.81 186 GLN A O 1
ATOM 1479 N N . ASN A 1 187 ? -26.062 -5.851 27.455 1.00 97.25 187 ASN A N 1
ATOM 1480 C CA . ASN A 1 187 ? -27.243 -6.694 27.374 1.00 97.25 187 ASN A CA 1
ATOM 1481 C C . ASN A 1 187 ? -26.845 -8.171 27.589 1.00 97.25 187 ASN A C 1
ATOM 1483 O O . ASN A 1 187 ? -25.944 -8.654 26.907 1.00 97.25 187 ASN A O 1
ATOM 1487 N N . PRO A 1 188 ? -27.524 -8.924 28.476 1.00 95.56 188 PRO A N 1
ATOM 1488 C CA . PRO A 1 188 ? -27.268 -10.354 28.667 1.00 95.56 188 PRO A CA 1
ATOM 1489 C C . PRO A 1 188 ? -27.349 -11.212 27.395 1.00 95.56 188 PRO A C 1
ATOM 1491 O O . PRO A 1 188 ? -26.742 -12.279 27.354 1.00 95.56 188 PRO A O 1
ATOM 1494 N N . ASP A 1 189 ? -28.090 -10.757 26.381 1.00 95.50 189 ASP A N 1
ATOM 1495 C CA . ASP A 1 189 ? -28.244 -11.449 25.098 1.00 95.50 189 ASP A CA 1
ATOM 1496 C C . ASP A 1 189 ? -27.161 -11.063 24.065 1.00 95.50 189 ASP A C 1
ATOM 1498 O O . ASP A 1 189 ? -27.208 -11.528 22.923 1.00 95.50 189 ASP A O 1
ATOM 1502 N N . PHE A 1 190 ? -26.186 -10.217 24.431 1.00 97.62 190 PHE A N 1
ATOM 1503 C CA . PHE A 1 190 ? -25.093 -9.828 23.540 1.00 97.62 190 PHE A CA 1
ATOM 1504 C C . PHE A 1 190 ? -24.260 -11.043 23.124 1.00 97.62 190 PHE A C 1
ATOM 1506 O O . PHE A 1 190 ? -23.833 -11.860 23.945 1.00 97.62 190 PHE A O 1
ATOM 1513 N N . LYS A 1 191 ? -24.019 -11.169 21.819 1.00 95.88 191 LYS A N 1
ATOM 1514 C CA . LYS A 1 191 ? -23.325 -12.319 21.249 1.00 95.88 191 LYS A CA 1
ATOM 1515 C C . LYS A 1 191 ? -21.862 -11.991 20.974 1.00 95.88 191 LYS A C 1
ATOM 1517 O O . LYS A 1 191 ? -21.556 -11.302 20.006 1.00 95.88 191 LYS A O 1
ATOM 1522 N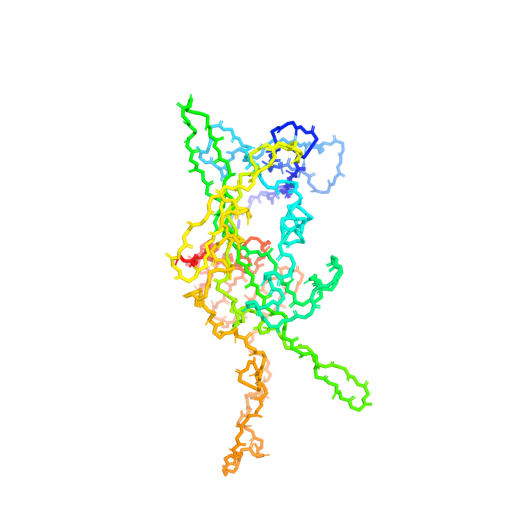 N . ASN A 1 192 ? -20.970 -12.602 21.749 1.00 95.19 192 ASN A N 1
ATOM 1523 C CA . ASN A 1 192 ? -19.538 -12.603 21.457 1.00 95.19 192 ASN A CA 1
ATOM 1524 C C . ASN A 1 192 ? -19.210 -13.641 20.373 1.00 95.19 192 ASN A C 1
ATOM 1526 O O . ASN A 1 192 ? -19.642 -14.797 20.432 1.00 95.19 192 ASN A O 1
ATOM 1530 N N . PHE A 1 193 ? -18.423 -13.230 19.385 1.00 96.44 193 PHE A N 1
ATOM 1531 C CA . PHE A 1 193 ? -17.883 -14.094 18.339 1.00 96.44 193 PHE A CA 1
ATOM 1532 C C . PHE A 1 193 ? -16.447 -14.492 18.669 1.00 96.44 193 PHE A C 1
ATOM 1534 O O . PHE A 1 193 ? -15.715 -13.742 19.305 1.00 96.44 193 PHE A O 1
ATOM 1541 N N . THR A 1 194 ? -16.040 -15.688 18.245 1.00 96.44 194 THR A N 1
ATOM 1542 C CA . THR A 1 194 ? -14.681 -16.182 18.482 1.00 96.44 194 THR A CA 1
ATOM 1543 C C . THR A 1 194 ? -13.668 -15.367 17.670 1.00 96.44 194 THR A C 1
ATOM 1545 O O . THR A 1 194 ? -13.779 -15.353 16.442 1.00 96.44 194 THR A O 1
ATOM 1548 N N . PRO A 1 195 ? -12.672 -14.729 18.313 1.00 96.38 195 PRO A N 1
ATOM 1549 C CA . PRO A 1 195 ? -11.617 -14.014 17.602 1.00 96.38 195 PRO A CA 1
ATOM 1550 C C . PRO A 1 195 ? -10.722 -14.967 16.802 1.00 96.38 195 PRO A C 1
ATOM 1552 O O . PRO A 1 195 ? -10.534 -16.126 17.182 1.00 96.38 195 PRO A O 1
ATOM 1555 N N . ASN A 1 196 ? -10.121 -14.469 15.718 1.00 95.69 196 ASN A N 1
ATOM 1556 C CA . ASN A 1 196 ? -9.086 -15.210 15.000 1.00 95.69 196 ASN A CA 1
ATOM 1557 C C . ASN A 1 196 ? -7.744 -15.062 15.721 1.00 95.69 196 ASN A C 1
ATOM 1559 O O . ASN A 1 196 ? -7.283 -13.944 15.968 1.00 95.69 196 ASN A O 1
ATOM 1563 N N . TYR A 1 197 ? -7.114 -16.197 16.021 1.00 94.12 197 TYR A N 1
ATOM 1564 C CA . TYR A 1 197 ? -5.813 -16.270 16.679 1.00 94.12 197 TYR A CA 1
ATOM 1565 C C . TYR A 1 197 ? -4.742 -16.803 15.741 1.00 94.12 197 TYR A C 1
ATOM 1567 O O . TYR A 1 197 ? -5.012 -17.619 14.855 1.00 94.12 197 TYR A O 1
ATOM 1575 N N . SER A 1 198 ? -3.513 -16.365 16.004 1.00 91.69 198 SER A N 1
ATOM 1576 C CA . SER A 1 198 ? -2.320 -16.958 15.421 1.00 91.69 198 SER A CA 1
ATOM 1577 C C . SER A 1 198 ? -2.273 -18.465 15.697 1.00 91.69 198 SER A C 1
ATOM 1579 O O . SER A 1 198 ? -2.787 -18.971 16.696 1.00 91.69 198 SER A O 1
ATOM 1581 N N . GLY A 1 199 ? -1.642 -19.204 14.796 1.00 89.19 199 GLY A N 1
ATOM 1582 C CA . GLY A 1 199 ? -1.383 -20.626 14.956 1.00 89.19 199 GLY A CA 1
ATOM 1583 C C . GLY A 1 199 ? -0.454 -21.115 13.857 1.00 89.19 199 GLY A C 1
ATOM 1584 O O . GLY A 1 199 ? -0.194 -20.393 12.904 1.00 89.19 199 GLY A O 1
ATOM 1585 N N . GLY A 1 200 ? 0.014 -22.362 13.937 1.00 87.69 200 GLY A N 1
ATOM 1586 C CA . GLY A 1 200 ? 0.945 -22.903 12.932 1.00 87.69 200 GLY A CA 1
ATOM 1587 C C . GLY A 1 200 ? 0.422 -22.862 11.486 1.00 87.69 200 GLY A C 1
ATOM 1588 O O . GLY A 1 200 ? 1.210 -22.911 10.554 1.00 87.69 200 GLY A O 1
ATOM 1589 N N . TRP A 1 201 ? -0.895 -22.722 11.299 1.00 90.19 201 TRP A N 1
ATOM 1590 C CA . TRP A 1 201 ? -1.553 -22.622 9.995 1.00 90.19 201 TRP A CA 1
ATOM 1591 C C . TRP A 1 201 ? -1.304 -21.296 9.255 1.00 90.19 201 TRP A C 1
ATOM 1593 O O . TRP A 1 201 ? -1.579 -21.234 8.060 1.00 90.19 201 TRP A O 1
ATOM 1603 N N . ILE A 1 202 ? -0.797 -20.257 9.932 1.00 91.75 202 ILE A N 1
ATOM 1604 C CA . ILE A 1 202 ? -0.424 -18.990 9.276 1.00 91.75 202 ILE A CA 1
ATOM 1605 C C . ILE A 1 202 ? 1.005 -19.016 8.720 1.00 91.75 202 ILE A C 1
ATOM 1607 O O . ILE A 1 202 ? 1.373 -18.152 7.928 1.00 91.75 202 ILE A O 1
ATOM 1611 N N . GLY A 1 203 ? 1.832 -19.956 9.188 1.00 89.12 203 GLY A N 1
ATOM 1612 C CA . GLY A 1 203 ? 3.224 -20.077 8.774 1.00 89.12 203 GLY A CA 1
ATOM 1613 C C . GLY A 1 203 ? 3.357 -20.750 7.411 1.00 89.12 203 GLY A C 1
ATOM 1614 O O . GLY A 1 203 ? 2.500 -21.524 6.989 1.00 89.12 203 GLY A O 1
ATOM 1615 N N . THR A 1 204 ? 4.467 -20.476 6.731 1.00 90.75 204 THR A N 1
ATOM 1616 C CA . THR A 1 204 ? 4.830 -21.103 5.447 1.00 90.75 204 THR A CA 1
ATOM 1617 C C . THR A 1 204 ? 5.891 -22.193 5.591 1.00 90.75 204 THR A C 1
ATOM 1619 O O . THR A 1 204 ? 6.311 -22.783 4.594 1.00 90.75 204 THR A O 1
ATOM 1622 N N . ASP A 1 205 ? 6.315 -22.472 6.823 1.00 87.88 205 ASP A N 1
ATOM 1623 C CA . ASP A 1 205 ? 7.264 -23.535 7.127 1.00 87.88 205 ASP A CA 1
ATOM 1624 C C . ASP A 1 205 ? 6.677 -24.920 6.830 1.00 87.88 205 ASP A C 1
ATOM 1626 O O . ASP A 1 205 ? 5.460 -25.131 6.803 1.00 87.88 205 ASP A O 1
ATOM 1630 N N . GLN A 1 206 ? 7.566 -25.895 6.627 1.00 88.06 206 GLN A N 1
ATOM 1631 C CA . GLN A 1 206 ? 7.161 -27.282 6.433 1.00 88.06 206 GLN A CA 1
ATOM 1632 C C . GLN A 1 206 ? 6.354 -27.769 7.645 1.00 88.06 206 GLN A C 1
ATOM 1634 O O . GLN A 1 206 ? 6.791 -27.675 8.790 1.00 88.06 206 GLN A O 1
ATOM 1639 N N . ALA A 1 207 ? 5.178 -28.329 7.367 1.00 88.31 207 ALA A N 1
ATOM 1640 C CA . ALA A 1 207 ? 4.307 -28.932 8.362 1.00 88.31 207 ALA A CA 1
ATOM 1641 C C . ALA A 1 207 ? 3.929 -30.361 7.956 1.00 88.31 207 ALA A C 1
ATOM 1643 O O . ALA A 1 207 ? 3.779 -30.683 6.776 1.00 88.31 207 ALA A O 1
ATOM 1644 N N . GLY A 1 208 ? 3.728 -31.224 8.953 1.00 90.12 208 GLY A N 1
ATOM 1645 C CA . GLY A 1 208 ? 3.335 -32.616 8.744 1.00 90.12 208 GLY A CA 1
ATOM 1646 C C . GLY A 1 208 ? 4.507 -33.550 8.435 1.00 90.12 208 GLY A C 1
ATOM 1647 O O . GLY A 1 208 ? 5.663 -33.261 8.741 1.00 90.12 208 GLY A O 1
ATOM 1648 N N . ASN A 1 209 ? 4.194 -34.716 7.872 1.00 94.06 209 ASN A N 1
ATOM 1649 C CA . ASN A 1 209 ? 5.188 -35.756 7.621 1.00 94.06 209 ASN A CA 1
ATOM 1650 C C . ASN A 1 209 ? 5.996 -35.448 6.360 1.00 94.06 209 ASN A C 1
ATOM 1652 O O . ASN A 1 209 ? 5.416 -35.237 5.297 1.00 94.06 209 ASN A O 1
ATOM 1656 N N . VAL A 1 210 ? 7.319 -35.531 6.477 1.00 94.25 210 VAL A N 1
ATOM 1657 C CA . VAL A 1 210 ? 8.231 -35.533 5.328 1.00 94.25 210 VAL A CA 1
ATOM 1658 C C . VAL A 1 210 ? 7.942 -36.765 4.469 1.00 94.25 210 VAL A C 1
ATOM 1660 O O . VAL A 1 210 ? 7.863 -37.891 4.977 1.00 94.25 210 VAL A O 1
ATOM 1663 N N . MET A 1 211 ? 7.753 -36.561 3.171 1.00 94.19 211 MET A N 1
ATOM 1664 C CA . MET A 1 211 ? 7.466 -37.637 2.232 1.00 94.19 211 MET A CA 1
ATOM 1665 C C . MET A 1 211 ? 8.715 -38.498 1.978 1.00 94.19 211 MET A C 1
ATOM 1667 O O . MET A 1 211 ? 9.848 -38.025 2.112 1.00 94.19 211 MET A O 1
ATOM 1671 N N . PRO A 1 212 ? 8.550 -39.775 1.580 1.00 96.12 212 PRO A N 1
ATOM 1672 C CA . PRO A 1 212 ? 9.682 -40.599 1.172 1.00 96.12 212 PRO A CA 1
ATOM 1673 C C . PRO A 1 212 ? 10.534 -39.897 0.104 1.00 96.12 212 PRO A C 1
ATOM 1675 O O . PRO A 1 212 ? 10.003 -39.452 -0.911 1.00 96.12 212 PRO A O 1
ATOM 1678 N N . PHE A 1 213 ? 11.850 -39.849 0.332 1.00 94.62 213 PHE A N 1
ATOM 1679 C CA . PHE A 1 213 ? 12.863 -39.233 -0.542 1.00 94.62 213 PHE A CA 1
ATOM 1680 C C . PHE A 1 213 ? 12.851 -37.696 -0.636 1.00 94.62 213 PHE A C 1
ATOM 1682 O O . PHE A 1 213 ? 13.646 -37.143 -1.386 1.00 94.62 213 PHE A O 1
ATOM 1689 N N . GLU A 1 214 ? 12.029 -36.984 0.137 1.00 93.94 214 GLU A N 1
ATOM 1690 C CA . GLU A 1 214 ? 11.993 -35.509 0.120 1.00 93.94 214 GLU A CA 1
ATOM 1691 C C . GLU A 1 214 ? 13.265 -34.862 0.700 1.00 93.94 214 GLU A C 1
ATOM 1693 O O . GLU A 1 214 ? 13.581 -33.715 0.403 1.00 93.94 214 GLU A O 1
ATOM 1698 N N . THR A 1 215 ? 14.041 -35.615 1.482 1.00 94.38 215 THR A N 1
ATOM 1699 C CA . THR A 1 215 ? 15.359 -35.187 1.975 1.00 94.38 215 THR A CA 1
ATOM 1700 C C . THR A 1 215 ? 16.476 -35.335 0.942 1.00 94.38 215 THR A C 1
ATOM 1702 O O . THR A 1 215 ? 17.590 -34.871 1.184 1.00 94.38 215 THR A O 1
ATOM 1705 N N . GLU A 1 216 ? 16.222 -36.016 -0.179 1.00 96.31 216 GLU A N 1
ATOM 1706 C CA . GLU A 1 216 ? 17.185 -36.126 -1.273 1.00 96.31 216 GLU A CA 1
ATOM 1707 C C . GLU A 1 216 ? 17.225 -34.819 -2.073 1.00 96.31 216 GLU A C 1
ATOM 1709 O O . GLU A 1 216 ? 16.229 -34.105 -2.187 1.00 96.31 216 GLU A O 1
ATOM 1714 N N . ALA A 1 217 ? 18.378 -34.500 -2.662 1.00 95.94 217 ALA A N 1
ATOM 1715 C CA . ALA A 1 217 ? 18.502 -33.291 -3.470 1.00 95.94 217 ALA A CA 1
ATOM 1716 C C . ALA A 1 217 ? 17.527 -33.334 -4.670 1.00 95.94 217 ALA A C 1
ATOM 1718 O O . ALA A 1 217 ? 17.553 -34.306 -5.436 1.00 95.94 217 ALA A O 1
ATOM 1719 N N . PRO A 1 218 ? 16.695 -32.294 -4.882 1.00 96.38 218 PRO A N 1
ATOM 1720 C CA . PRO A 1 218 ? 15.780 -32.266 -6.014 1.00 96.38 218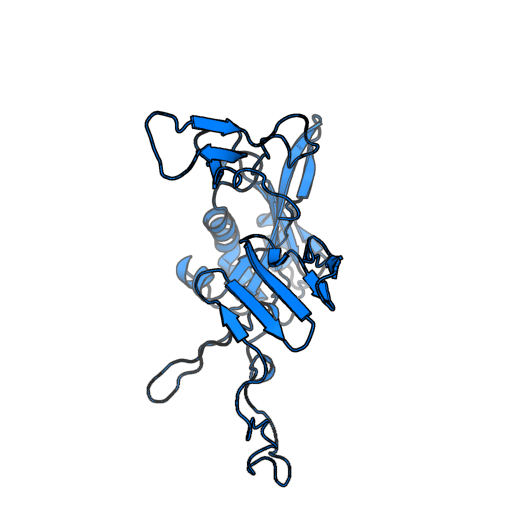 PRO A CA 1
ATOM 1721 C C . PRO A 1 218 ? 16.553 -32.100 -7.332 1.00 96.38 218 PRO A C 1
ATOM 1723 O O . PRO A 1 218 ? 17.708 -31.659 -7.335 1.00 96.38 218 PRO A O 1
ATOM 1726 N N . PRO A 1 219 ? 15.928 -32.403 -8.485 1.00 96.88 219 PRO A N 1
ATOM 1727 C CA . PRO A 1 219 ? 16.507 -32.084 -9.782 1.00 96.88 219 PRO A CA 1
ATOM 1728 C C . PRO A 1 219 ? 16.904 -30.606 -9.869 1.00 96.88 219 PRO A C 1
ATOM 1730 O O . PRO A 1 219 ? 16.096 -29.716 -9.609 1.00 96.88 219 PRO A O 1
ATOM 1733 N N . MET A 1 220 ? 18.148 -30.349 -10.269 1.00 97.12 220 MET A N 1
ATOM 1734 C CA . MET A 1 220 ? 18.674 -28.997 -10.438 1.00 97.12 220 MET A CA 1
ATOM 1735 C C . MET A 1 220 ? 18.899 -28.686 -11.914 1.00 97.12 220 MET A C 1
ATOM 1737 O O . MET A 1 220 ? 19.478 -29.485 -12.654 1.00 97.12 220 MET A O 1
ATOM 1741 N N . ASN A 1 221 ? 18.490 -27.489 -12.333 1.00 96.50 221 ASN A N 1
ATOM 1742 C CA . ASN A 1 221 ? 18.865 -26.961 -13.638 1.00 96.50 221 ASN A CA 1
ATOM 1743 C C . ASN A 1 221 ? 20.364 -26.647 -13.647 1.00 96.50 221 ASN A C 1
ATOM 1745 O O . ASN A 1 221 ? 20.852 -25.882 -12.819 1.00 96.50 221 ASN A O 1
ATOM 1749 N N . VAL A 1 222 ? 21.089 -27.215 -14.608 1.00 96.19 222 VAL A N 1
ATOM 1750 C CA . VAL A 1 222 ? 22.518 -26.956 -14.820 1.00 96.19 222 VAL A CA 1
ATOM 1751 C C . VAL A 1 222 ? 22.747 -26.393 -16.218 1.00 96.19 222 VAL A C 1
ATOM 1753 O O . VAL A 1 222 ? 22.001 -26.690 -17.152 1.00 96.19 222 VAL A O 1
ATOM 1756 N N . GLN A 1 223 ? 23.810 -25.605 -16.386 1.00 96.38 223 GLN A N 1
ATOM 1757 C CA . GLN A 1 223 ? 24.240 -25.068 -17.682 1.00 96.38 223 GLN A CA 1
ATOM 1758 C C . GLN A 1 223 ? 25.656 -25.566 -18.030 1.00 96.38 223 GLN A C 1
ATOM 1760 O O . GLN A 1 223 ? 26.614 -24.804 -17.908 1.00 96.38 223 GLN A O 1
ATOM 1765 N N . PRO A 1 224 ? 25.836 -26.831 -18.473 1.00 97.06 224 PRO A N 1
ATOM 1766 C CA . PRO A 1 224 ? 27.169 -27.398 -18.715 1.00 97.06 224 PRO A CA 1
ATOM 1767 C C . PRO A 1 224 ? 27.962 -26.667 -19.806 1.00 97.06 224 PRO A C 1
ATOM 1769 O O . PRO A 1 224 ? 29.182 -26.589 -19.740 1.00 97.06 224 PRO A O 1
ATOM 1772 N N . GLY A 1 225 ? 27.262 -26.121 -20.806 1.00 95.19 225 GLY A N 1
ATOM 1773 C CA . GLY A 1 225 ? 27.846 -25.292 -21.866 1.00 95.19 225 GLY A CA 1
ATOM 1774 C C . GLY A 1 225 ? 27.942 -23.804 -21.516 1.00 95.19 225 GLY A C 1
ATOM 1775 O O . GLY A 1 225 ? 28.227 -23.003 -22.401 1.00 95.19 225 GLY A O 1
ATOM 1776 N N . GLY A 1 226 ? 27.663 -23.431 -20.263 1.00 96.00 226 GLY A N 1
ATOM 1777 C CA . GLY A 1 226 ? 27.583 -22.045 -19.815 1.00 96.00 226 GLY A CA 1
ATOM 1778 C C . GLY A 1 226 ? 26.336 -21.301 -20.302 1.00 96.00 226 GLY A C 1
ATOM 1779 O O . GLY A 1 226 ? 25.397 -21.873 -20.869 1.00 96.00 226 GLY A O 1
ATOM 1780 N N . GLN A 1 227 ? 26.337 -19.993 -20.056 1.00 96.31 227 GLN A N 1
ATOM 1781 C CA . GLN A 1 227 ? 25.261 -19.081 -20.425 1.00 96.31 227 GLN A CA 1
ATOM 1782 C C . GLN A 1 227 ? 25.151 -18.950 -21.953 1.00 96.31 227 GLN A C 1
ATOM 1784 O O . GLN A 1 227 ? 26.128 -18.642 -22.630 1.00 96.31 227 GLN A O 1
ATOM 1789 N N . ARG A 1 228 ? 23.946 -19.147 -22.505 1.00 97.38 228 ARG A N 1
ATOM 1790 C CA . ARG A 1 228 ? 23.672 -19.035 -23.957 1.00 97.38 228 ARG A CA 1
ATOM 1791 C C . ARG A 1 228 ? 22.952 -17.743 -24.358 1.00 97.38 228 ARG A C 1
ATOM 1793 O O . ARG A 1 228 ? 22.346 -17.684 -25.423 1.00 97.38 228 ARG A O 1
ATOM 1800 N N . PHE A 1 229 ? 22.982 -16.744 -23.489 1.00 97.75 229 PHE A N 1
ATOM 1801 C CA . PHE A 1 229 ? 22.496 -15.390 -23.736 1.00 97.75 229 PHE A CA 1
ATOM 1802 C C . PHE A 1 229 ? 23.599 -14.397 -23.375 1.00 97.75 229 PHE A C 1
ATOM 1804 O O . PHE A 1 229 ? 24.528 -14.731 -22.634 1.00 97.75 229 PHE A O 1
ATOM 1811 N N . LYS A 1 230 ? 23.508 -13.182 -23.900 1.00 98.06 230 LYS A N 1
ATOM 1812 C CA . LYS A 1 230 ? 24.405 -12.077 -23.567 1.00 98.06 230 LYS A CA 1
ATOM 1813 C C . LYS A 1 230 ? 23.623 -10.998 -22.843 1.00 98.06 230 LYS A C 1
ATOM 1815 O O . LYS A 1 230 ? 22.438 -10.809 -23.109 1.00 98.06 230 LYS A O 1
ATOM 1820 N N . VAL A 1 231 ? 24.312 -10.304 -21.949 1.00 98.25 231 VAL A N 1
ATOM 1821 C CA . VAL A 1 231 ? 23.772 -9.171 -21.205 1.00 98.25 231 VAL A CA 1
ATOM 1822 C C . VAL A 1 231 ? 24.774 -8.036 -21.320 1.00 98.25 231 VAL A C 1
ATOM 1824 O O . VAL A 1 231 ? 25.944 -8.205 -20.982 1.00 98.25 231 VAL A O 1
ATOM 1827 N N . ASP A 1 232 ? 24.311 -6.894 -21.802 1.00 98.38 232 ASP A N 1
ATOM 1828 C CA . ASP A 1 232 ? 24.975 -5.617 -21.597 1.00 98.38 232 ASP A CA 1
ATOM 1829 C C . ASP A 1 232 ? 24.365 -5.000 -20.337 1.00 98.38 232 ASP A C 1
ATOM 1831 O O . ASP A 1 232 ? 23.231 -4.515 -20.339 1.00 98.38 232 ASP A O 1
ATOM 1835 N N . GLU A 1 233 ? 25.097 -5.089 -19.229 1.00 97.31 233 GLU A N 1
ATOM 1836 C CA . GLU A 1 233 ? 24.623 -4.602 -17.937 1.00 97.31 233 GLU A CA 1
ATOM 1837 C C . GLU A 1 233 ? 24.514 -3.077 -17.891 1.00 97.31 233 GLU A C 1
ATOM 1839 O O . GLU A 1 233 ? 23.617 -2.560 -17.224 1.00 97.31 233 GLU A O 1
ATOM 1844 N N . GLU A 1 234 ? 25.385 -2.348 -18.589 1.00 97.69 234 GLU A N 1
ATOM 1845 C CA . GLU A 1 234 ? 25.378 -0.883 -18.595 1.00 97.69 234 GLU A CA 1
ATOM 1846 C C . GLU A 1 234 ? 24.107 -0.363 -19.270 1.00 97.69 234 GLU A C 1
ATOM 1848 O O . GLU A 1 234 ? 23.404 0.485 -18.716 1.00 97.69 234 GLU A O 1
ATOM 1853 N N . ASN A 1 235 ? 23.763 -0.947 -20.419 1.00 97.25 235 ASN A N 1
ATOM 1854 C CA . ASN A 1 235 ? 22.607 -0.545 -21.218 1.00 97.25 235 ASN A CA 1
ATOM 1855 C C . ASN A 1 235 ? 21.339 -1.355 -20.925 1.00 97.25 235 ASN A C 1
ATOM 1857 O O . ASN A 1 235 ? 20.295 -1.076 -21.513 1.00 97.25 235 ASN A O 1
ATOM 1861 N N . LYS A 1 236 ? 21.417 -2.343 -20.023 1.00 98.31 236 LYS A N 1
ATOM 1862 C CA . LYS A 1 236 ? 20.312 -3.250 -19.674 1.00 98.31 236 LYS A CA 1
ATOM 1863 C C . LYS A 1 236 ? 19.728 -3.945 -20.913 1.00 98.31 236 LYS A C 1
ATOM 1865 O O . LYS A 1 236 ? 18.516 -4.080 -21.047 1.00 98.31 236 LYS A O 1
ATOM 1870 N N . TYR A 1 237 ? 20.591 -4.378 -21.825 1.00 98.50 237 TYR A N 1
ATOM 1871 C CA . TYR A 1 237 ? 20.218 -4.993 -23.099 1.00 98.50 237 TYR A CA 1
ATOM 1872 C C . TYR A 1 237 ? 20.542 -6.488 -23.097 1.00 98.50 237 TYR A C 1
ATOM 1874 O O . TYR A 1 237 ? 21.568 -6.910 -22.562 1.00 98.50 237 TYR A O 1
ATOM 1882 N N . ILE A 1 238 ? 19.652 -7.295 -23.671 1.00 98.56 238 ILE A N 1
ATOM 1883 C CA . ILE A 1 238 ? 19.752 -8.756 -23.681 1.00 98.56 238 ILE A CA 1
ATOM 1884 C C . ILE A 1 238 ? 19.698 -9.267 -25.116 1.00 98.56 238 ILE A C 1
ATOM 1886 O O . ILE A 1 238 ? 18.856 -8.833 -25.899 1.00 98.56 238 ILE A O 1
ATOM 1890 N N . GLU A 1 239 ? 20.548 -10.251 -25.418 1.00 98.50 239 GLU A N 1
ATOM 1891 C CA . GLU A 1 239 ? 20.484 -11.055 -26.643 1.00 98.50 239 GLU A CA 1
ATOM 1892 C C . GLU A 1 239 ? 20.385 -12.539 -26.299 1.00 98.50 239 GLU A C 1
ATOM 1894 O O . GLU A 1 239 ? 21.189 -13.070 -25.526 1.00 98.50 239 GLU A O 1
ATOM 1899 N N . TRP A 1 240 ? 19.443 -13.241 -26.917 1.00 98.50 240 TRP A N 1
ATOM 1900 C CA . TRP A 1 240 ? 19.324 -14.689 -26.802 1.00 98.50 240 TRP A CA 1
ATOM 1901 C C . TRP A 1 240 ? 18.877 -15.292 -28.131 1.00 98.50 240 TRP A C 1
ATOM 1903 O O . TRP A 1 240 ? 17.740 -15.105 -28.560 1.00 98.50 240 TRP A O 1
ATOM 1913 N N . MET A 1 241 ? 19.768 -16.058 -28.770 1.00 97.69 241 MET A N 1
ATOM 1914 C CA . MET A 1 241 ? 19.573 -16.519 -30.152 1.00 97.69 241 MET A CA 1
ATOM 1915 C C . MET A 1 241 ? 19.291 -15.317 -31.072 1.00 97.69 241 MET A C 1
ATOM 1917 O O . MET A 1 241 ? 20.029 -14.340 -31.013 1.00 97.69 241 MET A O 1
ATOM 1921 N N . ASP A 1 242 ? 18.230 -15.371 -31.878 1.00 98.44 242 ASP A N 1
ATOM 1922 C CA . ASP A 1 242 ? 17.820 -14.278 -32.765 1.00 98.44 242 ASP A CA 1
ATOM 1923 C C . ASP A 1 242 ? 16.954 -13.215 -32.052 1.00 98.44 242 ASP A C 1
ATOM 1925 O O . ASP A 1 242 ? 16.426 -12.324 -32.717 1.00 98.44 242 ASP A O 1
ATOM 1929 N N . PHE A 1 243 ? 16.743 -13.313 -30.730 1.00 98.75 243 PHE A N 1
ATOM 1930 C CA . PHE A 1 243 ? 16.011 -12.305 -29.958 1.00 98.75 243 PHE A CA 1
ATOM 1931 C C . PHE A 1 243 ? 16.938 -11.252 -29.366 1.00 98.75 243 PHE A C 1
ATOM 1933 O O . PHE A 1 243 ? 17.990 -11.581 -28.813 1.00 98.75 243 PHE A O 1
ATOM 1940 N N . SER A 1 244 ? 16.465 -10.007 -29.361 1.00 98.62 244 SER A N 1
ATOM 1941 C CA . SER A 1 244 ? 17.080 -8.918 -28.606 1.00 98.62 244 SER A CA 1
ATOM 1942 C C . SER A 1 244 ? 16.048 -7.959 -28.024 1.00 98.62 244 SER A C 1
ATOM 1944 O O . SER A 1 244 ? 15.003 -7.745 -28.640 1.00 98.62 244 SER A O 1
ATOM 1946 N N . PHE A 1 245 ? 16.337 -7.356 -26.871 1.00 98.69 245 PHE A N 1
ATOM 1947 C CA . PHE A 1 245 ? 15.477 -6.346 -26.244 1.00 98.69 245 PHE A CA 1
ATOM 1948 C C . PHE A 1 245 ? 16.212 -5.568 -25.145 1.00 98.69 245 PHE A C 1
ATOM 1950 O O . PHE A 1 245 ? 17.205 -6.034 -24.584 1.00 98.69 245 PHE A O 1
ATOM 1957 N N . TYR A 1 246 ? 15.684 -4.395 -24.801 1.00 98.62 246 TYR A N 1
ATOM 1958 C CA . TYR A 1 246 ? 16.102 -3.609 -23.640 1.00 98.62 246 TYR A CA 1
ATOM 1959 C C . TYR A 1 246 ? 15.172 -3.862 -22.457 1.00 98.62 246 TYR A C 1
ATOM 1961 O O . TYR A 1 246 ? 13.956 -3.950 -22.627 1.00 98.62 246 TYR A O 1
ATOM 1969 N N . LEU A 1 247 ? 15.738 -3.921 -21.256 1.00 98.19 247 LEU A N 1
ATOM 1970 C CA . LEU A 1 247 ? 15.007 -3.901 -19.998 1.00 98.19 247 LEU A CA 1
ATOM 1971 C C . LEU A 1 247 ? 14.885 -2.465 -19.489 1.00 98.19 247 LEU A C 1
ATOM 1973 O O . LEU A 1 247 ? 15.866 -1.726 -19.406 1.00 98.19 247 LEU A O 1
ATOM 1977 N N . ALA A 1 248 ? 13.682 -2.105 -19.066 1.00 97.69 248 ALA A N 1
ATOM 1978 C CA . ALA A 1 248 ? 13.410 -0.906 -18.294 1.00 97.69 248 ALA A CA 1
ATOM 1979 C C . ALA A 1 248 ? 12.650 -1.274 -17.017 1.00 97.69 248 ALA A C 1
ATOM 1981 O O . ALA A 1 248 ? 12.032 -2.336 -16.921 1.00 97.69 248 ALA A O 1
ATOM 1982 N N . PHE A 1 249 ? 12.703 -0.388 -16.030 1.00 97.44 249 PHE A N 1
ATOM 1983 C CA . PHE A 1 249 ? 11.990 -0.553 -14.772 1.00 97.44 249 PHE A CA 1
ATOM 1984 C C . PHE A 1 249 ? 11.413 0.788 -14.331 1.00 97.44 249 PHE A C 1
ATOM 1986 O O . PHE A 1 249 ? 12.083 1.816 -14.430 1.00 97.44 249 PHE A O 1
ATOM 1993 N N . THR A 1 250 ? 10.184 0.770 -13.829 1.00 94.94 250 THR A N 1
ATOM 1994 C CA . THR A 1 250 ? 9.521 1.935 -13.228 1.00 94.94 250 THR A CA 1
ATOM 1995 C C . THR A 1 250 ? 8.956 1.550 -11.869 1.00 94.94 250 THR A C 1
ATOM 1997 O O . THR A 1 250 ? 8.638 0.382 -11.648 1.00 94.94 250 THR A O 1
ATOM 2000 N N . ARG A 1 251 ? 8.816 2.519 -10.960 1.00 95.69 251 ARG A N 1
ATOM 2001 C CA . ARG A 1 251 ? 8.257 2.268 -9.626 1.00 95.69 251 ARG A CA 1
ATOM 2002 C C . ARG A 1 251 ? 6.833 1.711 -9.699 1.00 95.69 251 ARG A C 1
ATOM 2004 O O . ARG A 1 251 ? 6.533 0.792 -8.952 1.00 95.69 251 ARG A O 1
ATOM 2011 N N . ASP A 1 252 ? 5.987 2.247 -10.578 1.00 94.62 252 ASP A N 1
ATOM 2012 C CA . ASP A 1 252 ? 4.546 1.953 -10.548 1.00 94.62 252 ASP A CA 1
ATOM 2013 C C . ASP A 1 252 ? 4.195 0.587 -11.152 1.00 94.62 252 ASP A C 1
ATOM 2015 O O . ASP A 1 252 ? 3.290 -0.088 -10.686 1.00 94.62 252 ASP A O 1
ATOM 2019 N N . THR A 1 253 ? 4.927 0.149 -12.179 1.00 96.88 253 THR A N 1
ATOM 2020 C CA . THR A 1 253 ? 4.556 -1.049 -12.969 1.00 96.88 253 THR A CA 1
ATOM 2021 C C . THR A 1 253 ? 5.684 -2.064 -13.121 1.00 96.88 253 THR A C 1
ATOM 2023 O O . THR A 1 253 ? 5.551 -3.067 -13.824 1.00 96.88 253 THR A O 1
ATOM 2026 N N . GLY A 1 254 ? 6.818 -1.815 -12.469 1.00 97.50 254 GLY A N 1
ATOM 2027 C CA . GLY A 1 254 ? 7.959 -2.713 -12.481 1.00 97.50 254 GLY A CA 1
ATOM 2028 C C . GLY A 1 254 ? 8.612 -2.839 -13.857 1.00 97.50 254 GLY A C 1
ATOM 2029 O O . GLY A 1 254 ? 8.922 -1.837 -14.509 1.00 97.50 254 GLY A O 1
ATOM 2030 N N . MET A 1 255 ? 8.888 -4.084 -14.257 1.00 97.81 255 MET A N 1
ATOM 2031 C CA . MET A 1 255 ? 9.686 -4.434 -15.434 1.00 97.81 255 MET A CA 1
ATOM 2032 C C . MET A 1 255 ? 8.939 -4.194 -16.752 1.00 97.81 255 MET A C 1
ATOM 2034 O O . MET A 1 255 ? 7.775 -4.561 -16.911 1.00 97.81 255 MET A O 1
ATOM 2038 N N . ARG A 1 256 ? 9.662 -3.652 -17.734 1.00 97.94 256 ARG A N 1
ATOM 2039 C CA . ARG A 1 256 ? 9.204 -3.427 -19.108 1.00 97.94 256 ARG A CA 1
ATOM 2040 C C . ARG A 1 256 ? 10.280 -3.856 -20.102 1.00 97.94 256 ARG A C 1
ATOM 2042 O O . ARG A 1 256 ? 11.472 -3.766 -19.808 1.00 97.94 256 ARG A O 1
ATOM 2049 N N . LEU A 1 257 ? 9.854 -4.294 -21.281 1.00 98.50 257 LEU A N 1
ATOM 2050 C CA . LEU A 1 257 ? 10.714 -4.604 -22.418 1.00 98.50 257 LEU A CA 1
ATOM 2051 C C . LEU A 1 257 ? 10.527 -3.538 -23.497 1.00 98.50 257 LEU A C 1
ATOM 2053 O O . LEU A 1 257 ? 9.390 -3.218 -23.844 1.00 98.50 257 LEU A O 1
ATOM 2057 N N . TYR A 1 258 ? 11.625 -3.044 -24.062 1.00 98.50 258 TYR A N 1
ATOM 2058 C CA . TYR A 1 258 ? 11.615 -2.114 -25.190 1.00 98.50 258 TYR A CA 1
ATOM 2059 C C . TYR A 1 258 ? 12.407 -2.653 -26.380 1.00 98.50 258 TYR A C 1
ATOM 2061 O O . TYR A 1 258 ? 13.374 -3.396 -26.211 1.00 98.50 258 TYR A O 1
ATOM 2069 N N . ASP A 1 259 ? 12.006 -2.235 -27.582 1.00 98.31 259 ASP A N 1
ATOM 2070 C CA . ASP A 1 259 ? 12.646 -2.592 -28.855 1.00 98.31 259 ASP A CA 1
ATOM 2071 C C . ASP A 1 259 ? 12.856 -4.109 -29.008 1.00 98.31 259 ASP A C 1
ATOM 2073 O O . ASP A 1 259 ? 13.951 -4.575 -29.318 1.00 98.31 259 ASP A O 1
ATOM 2077 N N . VAL A 1 260 ? 11.804 -4.892 -28.753 1.00 98.56 260 VAL A N 1
ATOM 2078 C CA . VAL A 1 260 ? 11.853 -6.353 -28.853 1.00 98.56 260 VAL A CA 1
ATOM 2079 C C . VAL A 1 260 ? 11.934 -6.754 -30.323 1.00 98.56 260 VAL A C 1
ATOM 2081 O O . VAL A 1 260 ? 11.024 -6.466 -31.112 1.00 98.56 260 VAL A O 1
ATOM 2084 N N . LYS A 1 261 ? 13.015 -7.446 -30.682 1.00 98.69 261 LYS A N 1
ATOM 2085 C CA . LYS A 1 261 ? 13.292 -7.922 -32.040 1.00 98.69 261 LYS A CA 1
ATOM 2086 C C . LYS A 1 261 ? 13.399 -9.433 -32.096 1.00 98.69 261 LYS A C 1
ATOM 2088 O O . LYS A 1 261 ? 13.820 -10.072 -31.133 1.00 98.69 261 LYS A O 1
ATOM 2093 N N . PHE A 1 262 ? 13.067 -9.970 -33.262 1.00 98.62 262 PHE A N 1
ATOM 2094 C CA . PHE A 1 262 ? 13.402 -11.325 -33.669 1.00 98.62 262 PHE A CA 1
ATOM 2095 C C . PHE A 1 262 ? 14.014 -11.269 -35.070 1.00 98.62 262 PHE A C 1
ATOM 2097 O O . PHE A 1 262 ? 13.392 -10.726 -35.979 1.00 98.62 262 PHE A O 1
ATOM 2104 N N . ARG A 1 263 ? 15.220 -11.822 -35.247 1.00 97.94 263 ARG A N 1
ATOM 2105 C CA . ARG A 1 263 ? 15.987 -11.768 -36.511 1.00 97.94 263 ARG A CA 1
ATOM 2106 C C . ARG A 1 263 ? 16.147 -10.342 -37.036 1.00 97.94 263 ARG A C 1
ATOM 2108 O O . ARG A 1 263 ? 15.841 -10.061 -38.188 1.00 97.94 263 ARG A O 1
ATOM 2115 N N . ASP A 1 264 ? 16.579 -9.449 -36.149 1.00 95.44 264 ASP A N 1
ATOM 2116 C CA . ASP A 1 264 ? 16.796 -8.018 -36.405 1.00 95.44 264 ASP A CA 1
ATOM 2117 C C . ASP A 1 264 ? 15.544 -7.204 -36.796 1.00 95.44 264 ASP A C 1
ATOM 2119 O O . ASP A 1 264 ? 15.625 -5.984 -36.955 1.00 95.44 264 ASP A O 1
ATOM 2123 N N . GLU A 1 265 ? 14.363 -7.823 -36.860 1.00 97.81 265 GLU A N 1
ATOM 2124 C CA . GLU A 1 265 ? 13.095 -7.144 -37.121 1.00 97.81 265 GLU A CA 1
ATOM 2125 C C . GLU A 1 265 ? 12.349 -6.863 -35.810 1.00 97.81 265 GLU A C 1
ATOM 2127 O O . GLU A 1 265 ? 12.110 -7.767 -35.003 1.00 97.81 265 GLU A O 1
ATOM 2132 N N . ARG A 1 266 ? 11.967 -5.597 -35.577 1.00 98.19 266 ARG A N 1
ATOM 2133 C CA . ARG A 1 266 ? 11.166 -5.211 -34.403 1.00 98.19 266 ARG A CA 1
ATOM 2134 C C . ARG A 1 266 ? 9.769 -5.802 -34.518 1.00 98.19 266 ARG A C 1
ATOM 2136 O O . ARG A 1 266 ? 9.020 -5.449 -35.424 1.00 98.19 266 ARG A O 1
ATOM 2143 N N . ILE A 1 267 ? 9.406 -6.616 -33.534 1.00 98.38 267 ILE A N 1
ATOM 2144 C CA . ILE A 1 267 ? 8.066 -7.196 -33.401 1.00 98.38 267 ILE A CA 1
ATOM 2145 C C . ILE A 1 267 ? 7.216 -6.442 -32.374 1.00 98.38 267 ILE A C 1
ATOM 2147 O O . ILE A 1 267 ? 6.004 -6.342 -32.546 1.00 98.38 267 ILE A O 1
ATOM 2151 N N . THR A 1 268 ? 7.849 -5.847 -31.357 1.00 98.31 268 THR A N 1
ATOM 2152 C CA . THR A 1 268 ? 7.165 -5.074 -30.313 1.00 98.31 268 THR A CA 1
ATOM 2153 C C . THR A 1 268 ? 8.027 -3.889 -29.892 1.00 98.31 268 THR A C 1
ATOM 2155 O O . THR A 1 268 ? 9.196 -4.056 -29.555 1.00 98.31 268 THR A O 1
ATOM 2158 N N . TYR A 1 269 ? 7.465 -2.678 -29.899 1.00 98.38 269 TYR A N 1
ATOM 2159 C CA . TYR A 1 269 ? 8.184 -1.502 -29.397 1.00 98.38 269 TYR A CA 1
ATOM 2160 C C . TYR A 1 269 ? 8.259 -1.478 -27.868 1.00 98.38 269 TYR A C 1
ATOM 2162 O O . TYR A 1 269 ? 9.332 -1.224 -27.334 1.00 98.38 269 TYR A O 1
ATOM 2170 N N . GLU A 1 270 ? 7.149 -1.764 -27.186 1.00 98.31 270 GLU A N 1
ATOM 2171 C CA . GLU A 1 270 ? 7.045 -1.781 -25.727 1.00 98.31 270 GLU A CA 1
ATOM 2172 C C . GLU A 1 270 ? 6.136 -2.929 -25.274 1.00 98.31 270 GLU A C 1
ATOM 2174 O O . GLU A 1 270 ? 5.059 -3.132 -25.839 1.00 98.31 270 GLU A O 1
ATOM 2179 N N . LEU A 1 271 ? 6.562 -3.668 -24.249 1.00 98.38 271 LEU A N 1
ATOM 2180 C CA . LEU A 1 271 ? 5.765 -4.683 -23.564 1.00 98.38 271 LEU A CA 1
ATOM 2181 C C . LEU A 1 271 ? 5.985 -4.573 -22.053 1.00 98.38 271 LEU A C 1
ATOM 2183 O O . LEU A 1 271 ? 7.112 -4.706 -21.583 1.00 98.38 271 LEU A O 1
ATOM 2187 N N . GLY A 1 272 ? 4.919 -4.373 -21.282 1.00 97.62 272 GLY A N 1
ATOM 2188 C CA . GLY A 1 272 ? 5.011 -4.246 -19.830 1.00 97.62 272 GLY A CA 1
ATOM 2189 C C . GLY A 1 272 ? 3.652 -4.266 -19.145 1.00 97.62 272 GLY A C 1
ATOM 2190 O O . GLY A 1 272 ? 2.625 -4.031 -19.788 1.00 97.62 272 GLY A O 1
ATOM 2191 N N . LEU A 1 273 ? 3.664 -4.549 -17.841 1.00 98.06 273 LEU A N 1
ATOM 2192 C CA . LEU A 1 273 ? 2.488 -4.436 -16.981 1.00 98.06 273 LEU A CA 1
ATOM 2193 C C . LEU A 1 273 ? 1.987 -2.983 -16.980 1.00 98.06 273 LEU A C 1
ATOM 2195 O O . LEU A 1 273 ? 2.786 -2.050 -17.051 1.00 98.06 273 LEU A O 1
ATOM 2199 N N . GLN A 1 274 ? 0.670 -2.799 -16.925 1.00 97.06 274 GLN A N 1
ATOM 2200 C CA . GLN A 1 274 ? 0.055 -1.471 -16.825 1.00 97.06 274 GLN A CA 1
ATOM 2201 C C . GLN A 1 274 ? -0.628 -1.265 -15.476 1.00 97.06 274 GLN A C 1
ATOM 2203 O O . GLN A 1 274 ? -0.490 -0.191 -14.912 1.00 97.06 274 GLN A O 1
ATOM 2208 N N . GLU A 1 275 ? -1.322 -2.285 -14.962 1.00 97.50 275 GLU A N 1
ATOM 2209 C CA . GLU A 1 275 ? -2.029 -2.229 -13.680 1.00 97.50 275 GLU A CA 1
ATOM 2210 C C . GLU A 1 275 ? -2.293 -3.650 -13.146 1.00 97.50 275 GLU A C 1
ATOM 2212 O O . GLU A 1 275 ? -2.359 -4.603 -13.932 1.00 97.50 275 GLU A O 1
ATOM 2217 N N . ALA A 1 276 ? -2.474 -3.786 -11.832 1.00 96.94 276 ALA A N 1
ATOM 2218 C CA . ALA A 1 276 ? -3.004 -4.968 -11.163 1.00 96.94 276 ALA A CA 1
ATOM 2219 C C . ALA A 1 276 ? -4.129 -4.567 -10.192 1.00 96.94 276 ALA A C 1
ATOM 2221 O O . ALA A 1 276 ? -3.940 -3.718 -9.331 1.00 96.94 276 ALA A O 1
ATOM 2222 N N . ILE A 1 277 ? -5.299 -5.203 -10.309 1.00 97.25 277 ILE A N 1
ATOM 2223 C CA . ILE A 1 277 ? -6.483 -4.876 -9.498 1.00 97.25 277 ILE A CA 1
ATOM 2224 C C . ILE A 1 277 ? -6.904 -6.100 -8.682 1.00 97.25 277 ILE A C 1
ATOM 2226 O O . ILE A 1 277 ? -7.033 -7.196 -9.234 1.00 97.25 277 ILE A O 1
ATOM 2230 N N . ALA A 1 278 ? -7.171 -5.889 -7.393 1.00 96.44 278 ALA A N 1
ATOM 2231 C CA . ALA A 1 278 ? -7.893 -6.809 -6.518 1.00 96.44 278 ALA A CA 1
ATOM 2232 C C . ALA A 1 278 ? -9.209 -6.130 -6.103 1.00 96.44 278 ALA A C 1
ATOM 2234 O O . ALA A 1 278 ? -9.182 -5.178 -5.330 1.00 96.44 278 ALA A O 1
ATOM 2235 N N . HIS A 1 279 ? -10.325 -6.564 -6.700 1.00 88.56 279 HIS A N 1
ATOM 2236 C CA . HIS A 1 279 ? -11.649 -5.944 -6.551 1.00 88.56 279 HIS A CA 1
ATOM 2237 C C . HIS A 1 279 ? -12.502 -6.671 -5.506 1.00 88.56 279 HIS A C 1
ATOM 2239 O O . HIS A 1 279 ? -12.444 -7.921 -5.479 1.00 88.56 279 HIS A O 1
#

Foldseek 3Di:
DPDPDDDDFDWDWDWDFAPPDQWTKIWIKIWDRPPDDPPIDIDTDDPVDPDPDRIGTDFPPDDCQVVVLVQCQVLVVVCCVLQVHRDDDSVSQVQFWDWADDPPFDWDADPVGDIWTKGKTWIWTFADWDDDPPDIDGFPQRVVFTFQKMWMKTSGTDDSVPIDTCWIGHPNDIGRGPVRVVVLSPDPPRDRDHGGHHDPVSDPDDDDDDDPCNPPDDDDDDDPVPDQKDADPVQQWIGHPQWIWHWDQDPAFGIKTAQIDGNPHRPDGIDTGDDDDDD

pLDDT: mean 95.37, std 3.54, range [81.5, 98.88]

Radius of gyration: 27.31 Å; chains: 1; bounding box: 56×67×67 Å

InterPro domains:
  IPR000269 Copper amine oxidase [PTHR10638] (211-278)
  IPR015328 Domain of unknown function DUF1965 [PF09248] (143-209)
  IPR015798 Copper amine oxidase, catalytic domain [PF01179] (234-279)
  IPR016182 Copper amine oxidase, N-terminal [SSF54416] (2-55)
  IPR016182 Copper amine oxidase, N-terminal [SSF54416] (57-213)
  IPR036460 Copper amine oxidase, catalytic domain superfamily [G3DSA:2.70.98.20] (187-279)
  IPR036460 Copper amine oxidase, catalytic domain superfamily [SSF49998] (213-279)

Organism: NCBI:txid1296109